Protein AF-A0A7C1GXS1-F1 (afdb_monomer)

Secondary structure (DSSP, 8-state):
------S---PPPP------------------------------------------------PPP-------PPP--HHHHHHHHHHHHHHHHHHHGGGT-S-HHHHHHHHHHHHHHHHHHHHTTTSS---S-HHHHHHHHHHHHHHHHHHHHHHHHHHHHHHSS-SHHHH------S-HHHHHIIIIIIHHHHHIIIIIIIIIHHHTTTS-HHHHHHHHHHHHHHHTSS--HHHHHHHHHHHHHHHHHSSSHHHHHHHHHHHHHHHHHHHHHHHTT-TT-

Structure (mmCIF, N/CA/C/O backbone):
data_AF-A0A7C1GXS1-F1
#
_entry.id   AF-A0A7C1GXS1-F1
#
loop_
_atom_site.group_PDB
_atom_site.id
_atom_site.type_symbol
_atom_site.label_atom_id
_atom_site.label_alt_id
_atom_site.label_comp_id
_atom_site.label_asym_id
_atom_site.label_entity_id
_atom_site.label_seq_id
_atom_site.pdbx_PDB_ins_code
_atom_site.Cartn_x
_atom_site.Cartn_y
_atom_site.Cartn_z
_atom_site.occupancy
_atom_site.B_iso_or_equiv
_atom_site.auth_seq_id
_atom_site.auth_comp_id
_atom_site.auth_asym_id
_atom_site.auth_atom_id
_atom_site.pdbx_PDB_model_num
ATOM 1 N N . MET A 1 1 ? -2.633 -12.343 -42.637 1.00 33.16 1 MET A N 1
ATOM 2 C CA . MET A 1 1 ? -2.096 -13.718 -42.548 1.00 33.16 1 MET A CA 1
ATOM 3 C C . MET A 1 1 ? -0.610 -13.571 -42.252 1.00 33.16 1 MET A C 1
ATOM 5 O O . MET A 1 1 ? 0.010 -12.796 -42.962 1.00 33.16 1 MET A O 1
ATOM 9 N N . SER A 1 2 ? 0.013 -14.173 -41.242 1.00 28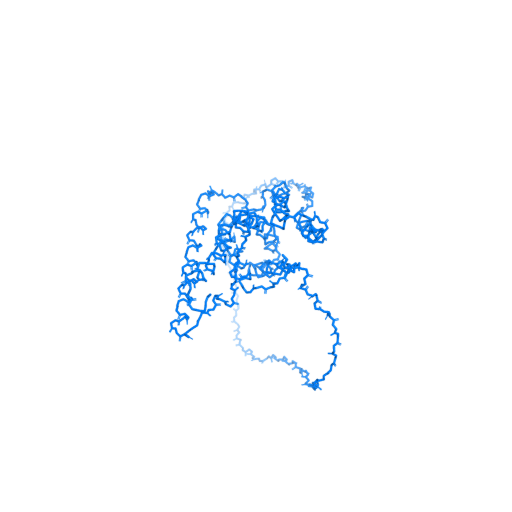.39 2 SER A N 1
ATOM 10 C CA . SER A 1 2 ? -0.450 -15.025 -40.124 1.00 28.39 2 SER A CA 1
ATOM 11 C C . SER A 1 2 ? 0.782 -15.257 -39.217 1.00 28.39 2 SER A C 1
ATOM 13 O O . SER A 1 2 ? 1.890 -15.275 -39.740 1.00 28.39 2 SER A O 1
ATOM 15 N N . GLU A 1 3 ? 0.711 -15.400 -37.892 1.00 27.36 3 GLU A N 1
ATOM 16 C CA . GLU A 1 3 ? -0.424 -15.536 -36.957 1.00 27.36 3 GLU A CA 1
ATOM 17 C C . GLU A 1 3 ? -0.330 -14.512 -35.793 1.00 27.36 3 GLU A C 1
ATOM 19 O O . GLU A 1 3 ? 0.475 -13.584 -35.838 1.00 27.36 3 GLU A O 1
ATOM 24 N N . VAL A 1 4 ? -1.137 -14.685 -34.737 1.00 31.53 4 VAL A N 1
ATOM 25 C CA . VAL A 1 4 ? -0.937 -14.089 -33.402 1.00 31.53 4 VAL A CA 1
ATOM 26 C C . VAL A 1 4 ? -0.991 -15.231 -32.388 1.00 31.53 4 VAL A C 1
ATOM 28 O O . VAL A 1 4 ? -2.012 -15.908 -32.289 1.00 31.53 4 VAL A O 1
ATOM 31 N N . LEU A 1 5 ? 0.097 -15.462 -31.647 1.00 27.53 5 LEU A N 1
ATOM 32 C CA . LEU A 1 5 ? 0.140 -16.509 -30.622 1.00 27.53 5 LEU A CA 1
ATOM 33 C C . LEU A 1 5 ? -0.722 -16.108 -29.406 1.00 27.53 5 LEU A C 1
ATOM 35 O O . LEU A 1 5 ? -0.557 -14.995 -28.898 1.00 27.53 5 LEU A O 1
ATOM 39 N N . PRO A 1 6 ? -1.620 -16.984 -28.913 1.00 27.95 6 PRO A N 1
ATOM 40 C CA . PRO A 1 6 ? -2.440 -16.701 -27.740 1.00 27.95 6 PRO A CA 1
ATOM 41 C C . PRO A 1 6 ? -1.603 -16.709 -26.454 1.00 27.95 6 PRO A C 1
ATOM 43 O O . PRO A 1 6 ? -0.668 -17.492 -26.293 1.00 27.95 6 PRO A O 1
ATOM 46 N N . TRP A 1 7 ? -1.972 -15.851 -25.503 1.00 27.19 7 TRP A N 1
ATOM 47 C CA . TRP A 1 7 ? -1.195 -15.506 -24.298 1.00 27.19 7 TRP A CA 1
ATOM 48 C C . TRP A 1 7 ? -1.236 -16.577 -23.187 1.00 27.19 7 TRP A C 1
ATOM 50 O O . TRP A 1 7 ? -1.183 -16.264 -21.999 1.00 27.19 7 TRP A O 1
ATOM 60 N N . SER A 1 8 ? -1.370 -17.851 -23.558 1.00 32.72 8 SER A N 1
ATOM 61 C CA . SER A 1 8 ? -1.711 -18.968 -22.672 1.00 32.72 8 SER A CA 1
ATOM 62 C C . SER A 1 8 ? -0.576 -19.986 -22.498 1.00 32.72 8 SER A C 1
ATOM 64 O O . SER A 1 8 ? -0.819 -21.190 -22.539 1.00 32.72 8 SER A O 1
ATOM 66 N N . THR A 1 9 ? 0.664 -19.528 -22.279 1.00 27.73 9 THR A N 1
ATOM 67 C CA . THR A 1 9 ? 1.794 -20.396 -21.883 1.00 27.73 9 THR A CA 1
ATOM 68 C C . THR A 1 9 ? 2.761 -19.715 -20.904 1.00 27.73 9 THR A C 1
ATOM 70 O O . THR A 1 9 ? 3.861 -19.312 -21.274 1.00 27.73 9 THR A O 1
ATOM 73 N N . CYS A 1 10 ? 2.392 -19.671 -19.623 1.00 25.17 10 CYS A N 1
ATOM 74 C CA . CYS A 1 10 ? 3.370 -19.724 -18.532 1.00 25.17 10 CYS A CA 1
ATOM 75 C C . CYS A 1 10 ? 3.188 -21.083 -17.839 1.00 25.17 10 CYS A C 1
ATOM 77 O O . CYS A 1 10 ? 2.196 -21.256 -17.126 1.00 25.17 10 CYS A O 1
ATOM 79 N N . PRO A 1 11 ? 4.055 -22.082 -18.087 1.00 28.53 11 PRO A N 1
ATOM 80 C CA . PRO A 1 11 ? 3.869 -23.413 -17.526 1.00 28.53 11 PRO A CA 1
ATOM 81 C C . PRO A 1 11 ? 4.094 -23.396 -16.012 1.00 28.53 11 PRO A C 1
ATOM 83 O O . PRO A 1 11 ? 5.104 -22.889 -15.521 1.00 28.53 11 PRO A O 1
ATOM 86 N N . ALA A 1 12 ? 3.166 -24.000 -15.270 1.00 27.36 12 ALA A N 1
ATOM 87 C CA . ALA A 1 12 ? 3.369 -24.297 -13.860 1.00 27.36 12 ALA A CA 1
ATOM 88 C C . ALA A 1 12 ? 4.584 -25.228 -13.709 1.00 27.36 12 ALA A C 1
ATOM 90 O O . ALA A 1 12 ? 4.609 -26.312 -14.292 1.00 27.36 12 ALA A O 1
ATOM 91 N N . VAL A 1 13 ? 5.587 -24.814 -12.931 1.00 28.33 13 VAL A N 1
ATOM 92 C CA . VAL A 1 13 ? 6.761 -25.651 -12.645 1.00 28.33 13 VAL A CA 1
ATOM 93 C C . VAL A 1 13 ? 6.330 -26.806 -11.730 1.00 28.33 13 VAL A C 1
ATOM 95 O O . VAL A 1 13 ? 5.851 -26.540 -10.624 1.00 28.33 13 VAL A O 1
ATOM 98 N N . PRO A 1 14 ? 6.482 -28.080 -12.140 1.00 28.02 14 PRO A N 1
ATOM 99 C CA . PRO A 1 14 ? 6.085 -29.207 -11.307 1.00 28.02 14 PRO A CA 1
ATOM 100 C C . PRO A 1 14 ? 6.988 -29.346 -10.079 1.00 28.02 14 PRO A C 1
ATOM 102 O O . PRO A 1 14 ? 8.215 -29.294 -10.178 1.00 28.02 14 PRO A O 1
ATOM 105 N N . ILE A 1 15 ? 6.385 -29.616 -8.921 1.00 31.59 15 ILE A N 1
ATOM 106 C CA . ILE A 1 15 ? 7.120 -30.057 -7.732 1.00 31.59 15 ILE A CA 1
ATOM 107 C C . ILE A 1 15 ? 7.542 -31.513 -7.961 1.00 31.59 15 ILE A C 1
ATOM 109 O O . ILE A 1 15 ? 6.788 -32.438 -7.668 1.00 31.59 15 ILE A O 1
ATOM 113 N N . THR A 1 16 ? 8.750 -31.727 -8.484 1.00 30.94 16 THR A N 1
ATOM 114 C CA . THR A 1 16 ? 9.367 -33.061 -8.552 1.00 30.94 16 THR A CA 1
ATOM 115 C C . THR A 1 16 ? 10.542 -33.172 -7.596 1.00 30.94 16 THR A C 1
ATOM 117 O O . THR A 1 16 ? 11.556 -32.486 -7.721 1.00 30.94 16 THR A O 1
ATOM 120 N N . THR A 1 17 ? 10.399 -34.095 -6.655 1.00 29.33 17 THR A N 1
ATOM 121 C CA . THR A 1 17 ? 11.422 -34.566 -5.728 1.00 29.33 17 THR A CA 1
ATOM 122 C C . THR A 1 17 ? 12.688 -35.046 -6.444 1.00 29.33 17 THR A C 1
ATOM 124 O O . THR A 1 17 ? 12.649 -35.978 -7.245 1.00 29.33 17 THR A O 1
ATOM 127 N N . ARG A 1 18 ? 13.856 -34.515 -6.055 1.00 25.77 18 ARG A N 1
ATOM 128 C CA . ARG A 1 18 ? 15.126 -35.241 -6.203 1.00 25.77 18 ARG A CA 1
ATOM 129 C C . ARG A 1 18 ? 15.953 -35.137 -4.924 1.00 25.77 18 ARG A C 1
ATOM 131 O O . ARG A 1 18 ? 16.442 -34.077 -4.557 1.00 25.77 18 ARG A O 1
ATOM 138 N N . PHE A 1 19 ? 16.033 -36.263 -4.224 1.00 28.33 19 PHE A N 1
ATOM 139 C CA . PHE A 1 19 ? 16.716 -36.434 -2.943 1.00 28.33 19 PHE A CA 1
ATOM 140 C C . PHE A 1 19 ? 18.220 -36.704 -3.128 1.00 28.33 19 PHE A C 1
ATOM 142 O O . PHE A 1 19 ? 18.602 -37.333 -4.111 1.00 28.33 19 PHE A O 1
ATOM 149 N N . MET A 1 20 ? 19.008 -36.366 -2.094 1.00 28.12 20 MET A N 1
ATOM 150 C CA . MET A 1 20 ? 20.400 -36.793 -1.827 1.00 28.12 20 MET A CA 1
ATOM 151 C C . MET A 1 20 ? 21.483 -36.322 -2.827 1.00 28.12 20 MET A C 1
ATOM 153 O O . MET A 1 20 ? 21.410 -36.590 -4.017 1.00 28.12 20 MET A O 1
ATOM 157 N N . LYS A 1 21 ? 22.595 -35.709 -2.396 1.00 27.59 21 LYS A N 1
ATOM 158 C CA . LYS A 1 21 ? 23.523 -36.207 -1.360 1.00 27.59 21 LYS A CA 1
ATOM 159 C C . LYS A 1 21 ? 24.492 -35.085 -0.937 1.00 27.59 21 LYS A C 1
ATOM 161 O O . LYS A 1 21 ? 25.281 -34.658 -1.767 1.00 27.59 21 LYS A O 1
ATOM 166 N N . GLU A 1 22 ? 24.531 -34.713 0.342 1.00 30.56 22 GLU A N 1
ATOM 167 C CA . GLU A 1 22 ? 25.799 -34.364 1.005 1.00 30.56 22 GLU A CA 1
ATOM 168 C C . GLU A 1 22 ? 25.708 -34.573 2.525 1.00 30.56 22 GLU A C 1
ATOM 170 O O . GLU A 1 22 ? 24.622 -34.807 3.059 1.00 30.56 22 GLU A O 1
ATOM 175 N N . LYS A 1 23 ? 26.864 -34.713 3.184 1.00 29.97 23 LYS A N 1
ATOM 176 C CA . LYS A 1 23 ? 27.005 -35.586 4.363 1.00 29.97 23 LYS A CA 1
ATOM 177 C C . LYS A 1 23 ? 26.689 -34.914 5.702 1.00 29.97 23 LYS A C 1
ATOM 179 O O . LYS A 1 23 ? 26.984 -33.750 5.934 1.00 29.97 23 LYS A O 1
ATOM 184 N N . TYR A 1 24 ? 26.168 -35.737 6.609 1.00 25.53 24 TYR A N 1
ATOM 185 C CA . TYR A 1 24 ? 25.849 -35.421 7.997 1.00 25.53 24 TYR A CA 1
ATOM 186 C C . TYR A 1 24 ? 26.912 -36.017 8.935 1.00 25.53 24 TYR A C 1
ATOM 188 O O . TYR A 1 24 ? 27.198 -37.210 8.835 1.00 25.53 24 TYR A O 1
ATOM 196 N N . THR A 1 25 ? 27.436 -35.229 9.877 1.00 30.02 25 THR A N 1
ATOM 197 C CA . THR A 1 25 ? 28.151 -35.712 11.077 1.00 30.02 25 THR A CA 1
ATOM 198 C C . THR A 1 25 ? 27.863 -34.776 12.261 1.00 30.02 25 THR A C 1
ATOM 200 O O . THR A 1 25 ? 28.221 -33.601 12.175 1.00 30.02 25 THR A O 1
ATOM 203 N N . PRO A 1 26 ? 27.226 -35.250 13.350 1.00 36.53 26 PRO A N 1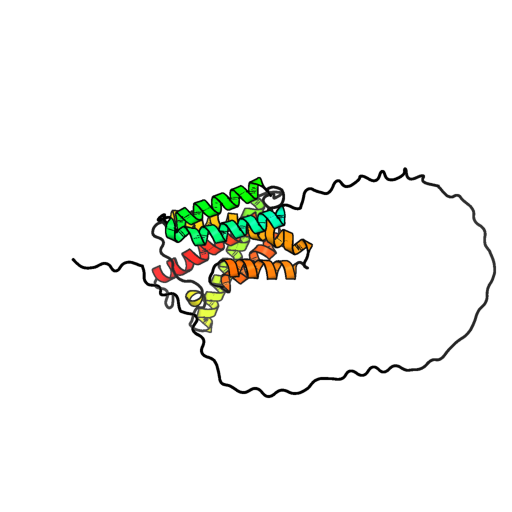
ATOM 204 C CA . PRO A 1 26 ? 26.924 -34.458 14.547 1.00 36.53 26 PRO A CA 1
ATOM 205 C C . PRO A 1 26 ? 27.841 -34.810 15.736 1.00 36.53 26 PRO A C 1
ATOM 207 O O . PRO A 1 26 ? 28.398 -35.904 15.753 1.00 36.53 26 PRO A O 1
ATOM 210 N N . ALA A 1 27 ? 27.910 -33.933 16.753 1.00 30.34 27 ALA A N 1
ATOM 211 C CA . ALA A 1 27 ? 28.090 -34.219 18.200 1.00 30.34 27 ALA A CA 1
ATOM 212 C C . ALA A 1 27 ? 28.585 -32.962 18.962 1.00 30.34 27 ALA A C 1
ATOM 214 O O . ALA A 1 27 ? 29.182 -32.086 18.338 1.00 30.34 27 ALA A O 1
ATOM 215 N N . PRO A 1 28 ? 28.492 -32.905 20.307 1.00 38.41 28 PRO A N 1
ATOM 216 C CA . PRO A 1 28 ? 27.391 -33.336 21.177 1.00 38.41 28 PRO A CA 1
ATOM 217 C C . PRO A 1 28 ? 26.952 -32.192 22.132 1.00 38.41 28 PRO A C 1
ATOM 219 O O . PRO A 1 28 ? 27.370 -31.046 21.989 1.00 38.41 28 PRO A O 1
ATOM 222 N N . ALA A 1 29 ? 26.088 -32.480 23.113 1.00 31.34 29 ALA A N 1
ATOM 223 C CA . ALA A 1 29 ? 25.485 -31.475 23.995 1.00 31.34 29 ALA A CA 1
ATOM 224 C C . ALA A 1 29 ? 25.898 -31.593 25.478 1.00 31.34 29 ALA A C 1
ATOM 226 O O . ALA A 1 29 ? 25.929 -32.701 26.006 1.00 31.34 29 ALA A O 1
ATOM 227 N N . ARG A 1 30 ? 25.971 -30.427 26.160 1.00 32.22 30 ARG A N 1
ATOM 228 C CA . ARG A 1 30 ? 25.813 -30.221 27.630 1.00 32.22 30 ARG A CA 1
ATOM 229 C C . ARG A 1 30 ? 26.966 -30.766 28.523 1.00 32.22 30 ARG A C 1
ATOM 231 O O . ARG A 1 30 ? 27.757 -31.556 28.023 1.00 32.22 30 ARG A O 1
ATOM 238 N N . PRO A 1 31 ? 27.128 -30.322 29.802 1.00 35.91 31 PRO A N 1
ATOM 239 C CA . PRO A 1 31 ? 26.099 -29.807 30.720 1.00 35.91 31 PRO A CA 1
ATOM 240 C C . PRO A 1 31 ? 26.384 -28.492 31.476 1.00 35.91 31 PRO A C 1
ATOM 242 O O . PRO A 1 31 ? 27.435 -27.871 31.381 1.00 35.91 31 PRO A O 1
ATOM 245 N N . SER A 1 32 ? 25.368 -28.080 32.236 1.00 33.41 32 SER A N 1
ATOM 246 C CA . SER A 1 32 ? 25.331 -26.954 33.173 1.00 33.41 32 SER A CA 1
ATOM 247 C C . SER A 1 32 ? 25.863 -27.328 34.561 1.00 33.41 32 SER A C 1
ATOM 249 O O . SER A 1 32 ? 25.467 -28.368 35.088 1.00 33.41 32 SER A O 1
ATOM 251 N N . ILE A 1 33 ? 26.636 -26.441 35.199 1.00 28.98 33 ILE A N 1
ATOM 252 C CA . ILE A 1 33 ? 26.951 -26.496 36.638 1.00 28.98 33 ILE A CA 1
ATOM 253 C C . ILE A 1 33 ? 26.636 -25.149 37.298 1.00 28.98 33 ILE A C 1
ATOM 255 O O . ILE A 1 33 ? 26.908 -24.080 36.759 1.00 28.98 33 ILE A O 1
ATOM 259 N N . PHE A 1 34 ? 26.039 -25.252 38.481 1.00 26.95 34 PHE A N 1
ATOM 260 C CA . PHE A 1 34 ? 25.671 -24.190 39.411 1.00 26.95 34 PHE A CA 1
ATOM 261 C C . PHE A 1 34 ? 26.656 -24.281 40.584 1.00 26.95 34 PHE A C 1
ATOM 263 O O . PHE A 1 34 ? 26.864 -25.392 41.067 1.00 26.95 34 PHE A O 1
ATOM 270 N N . PHE A 1 35 ? 27.227 -23.181 41.084 1.00 26.88 35 PHE A N 1
ATOM 271 C CA . PHE A 1 35 ? 27.838 -23.197 42.421 1.00 26.88 35 PHE A CA 1
ATOM 272 C C . PHE A 1 35 ? 27.674 -21.868 43.164 1.00 26.88 35 PHE A C 1
ATOM 274 O O . PHE A 1 35 ? 27.766 -20.785 42.592 1.00 26.88 35 PHE A O 1
ATOM 281 N N . LEU A 1 36 ? 27.372 -22.010 44.453 1.00 28.44 36 LEU A N 1
ATOM 282 C CA . LEU A 1 36 ? 27.134 -20.974 45.460 1.00 28.44 36 LEU A CA 1
ATOM 283 C C . LEU A 1 36 ? 28.354 -20.848 46.396 1.00 28.44 36 LEU A C 1
ATOM 285 O O . LEU A 1 36 ? 29.302 -21.620 46.278 1.00 28.44 36 LEU A O 1
ATOM 289 N N . THR A 1 37 ? 28.227 -19.980 47.412 1.00 29.45 37 THR A N 1
ATOM 290 C CA . THR A 1 37 ? 29.133 -19.775 48.574 1.00 29.45 37 THR A CA 1
ATOM 291 C C . THR A 1 37 ? 30.397 -18.954 48.275 1.00 29.45 37 THR A C 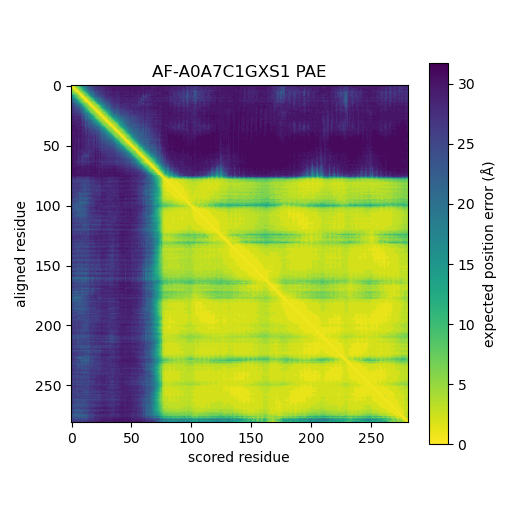1
ATOM 293 O O . THR A 1 37 ? 30.964 -19.074 47.198 1.00 29.45 37 THR A O 1
ATOM 296 N N . GLY A 1 38 ? 30.886 -18.067 49.153 1.00 27.23 38 GLY A N 1
ATOM 297 C CA . GLY A 1 38 ? 30.417 -17.535 50.455 1.00 27.23 38 GLY A CA 1
ATOM 298 C C . GLY A 1 38 ? 31.259 -16.275 50.800 1.00 27.23 38 GLY A C 1
ATOM 299 O O . GLY A 1 38 ? 31.949 -15.788 49.913 1.00 27.23 38 GLY A O 1
ATOM 300 N N . VAL A 1 39 ? 31.302 -15.656 51.991 1.00 30.72 39 VAL A N 1
ATOM 301 C CA . VAL A 1 39 ? 30.810 -15.941 53.360 1.00 30.72 39 VAL A CA 1
ATOM 302 C C . VAL A 1 39 ? 30.578 -14.592 54.105 1.00 30.72 39 VAL A C 1
ATOM 304 O O . VAL A 1 39 ? 31.023 -13.545 53.644 1.00 30.72 39 VAL A O 1
ATOM 307 N N . ALA A 1 40 ? 29.860 -14.629 55.240 1.00 30.17 40 ALA A N 1
ATOM 308 C CA . ALA A 1 40 ? 29.620 -13.552 56.226 1.00 30.17 40 ALA A CA 1
ATOM 309 C C . ALA A 1 40 ? 30.909 -12.874 56.785 1.00 30.17 40 ALA A C 1
ATOM 311 O O . ALA A 1 40 ? 32.006 -13.350 56.521 1.00 30.17 40 ALA A O 1
ATOM 312 N N . THR A 1 41 ? 30.876 -11.752 57.525 1.00 30.83 41 THR A N 1
ATOM 313 C CA . THR A 1 41 ? 30.328 -11.520 58.899 1.00 30.83 41 THR A CA 1
ATOM 314 C C . THR A 1 41 ? 29.864 -10.055 59.081 1.00 30.83 41 THR A C 1
ATOM 316 O O . THR A 1 41 ? 30.505 -9.176 58.522 1.00 30.83 41 THR A O 1
ATOM 319 N N . GLY A 1 42 ? 28.760 -9.682 59.756 1.00 27.58 42 GLY A N 1
ATOM 320 C CA . GLY A 1 42 ? 28.465 -9.760 61.212 1.00 27.58 42 GLY A CA 1
ATOM 321 C C . GLY A 1 42 ? 28.687 -8.370 61.877 1.00 27.58 42 GLY A C 1
ATOM 322 O O . GLY A 1 42 ? 29.607 -7.683 61.461 1.00 27.58 42 GLY A O 1
ATOM 323 N N . GLY A 1 43 ? 27.940 -7.838 62.861 1.00 28.11 43 GLY A N 1
ATOM 324 C CA . GLY A 1 43 ? 26.708 -8.226 63.578 1.00 28.11 43 GLY A CA 1
ATOM 325 C C . GLY A 1 43 ? 26.415 -7.251 64.761 1.00 28.11 43 GLY A C 1
ATOM 326 O O . GLY A 1 43 ? 27.272 -6.436 65.086 1.00 28.11 43 GLY A O 1
ATOM 327 N N . SER A 1 44 ? 25.263 -7.389 65.458 1.00 28.80 44 SER A N 1
ATOM 328 C CA . SER A 1 44 ? 24.863 -6.649 66.703 1.00 28.80 44 SER A CA 1
ATOM 329 C C . SER A 1 44 ? 24.450 -5.152 66.525 1.00 28.80 44 SER A C 1
ATOM 331 O O . SER A 1 44 ? 25.004 -4.491 65.659 1.00 28.80 44 SER A O 1
ATOM 333 N N . THR A 1 45 ? 23.493 -4.521 67.245 1.00 31.27 45 THR A N 1
ATOM 334 C CA . THR A 1 45 ? 22.652 -4.855 68.437 1.00 31.27 45 THR A CA 1
ATOM 335 C C . THR A 1 45 ? 21.273 -4.120 68.432 1.00 31.27 45 THR A C 1
ATOM 337 O O . THR A 1 45 ? 21.052 -3.182 67.673 1.00 31.27 45 THR A O 1
ATOM 340 N N . LYS A 1 46 ? 20.340 -4.541 69.312 1.00 34.50 46 LYS A N 1
ATOM 341 C CA . LYS A 1 46 ? 19.074 -3.874 69.766 1.00 34.50 46 LYS A CA 1
ATOM 342 C C . LYS A 1 46 ? 19.240 -3.458 71.265 1.00 34.50 46 LYS A C 1
ATOM 344 O O . LYS A 1 46 ? 20.219 -3.960 71.820 1.00 34.50 46 LYS A O 1
ATOM 349 N N . PRO A 1 47 ? 18.366 -2.668 71.971 1.00 40.81 47 PRO A N 1
ATOM 350 C CA . PRO A 1 47 ? 16.888 -2.566 71.854 1.00 40.81 47 PRO A CA 1
ATOM 351 C C . PRO A 1 47 ? 16.211 -1.170 72.128 1.00 40.81 47 PRO A C 1
ATOM 353 O O . PRO A 1 47 ? 16.863 -0.137 72.199 1.00 40.81 47 PRO A O 1
ATOM 356 N N . SER A 1 48 ? 14.868 -1.181 72.239 1.00 32.94 48 SER A N 1
ATOM 357 C CA . SER A 1 48 ? 13.847 -0.127 72.542 1.00 32.94 48 SER A CA 1
ATOM 358 C C . SER A 1 48 ? 13.692 0.205 74.065 1.00 32.94 48 SER A C 1
ATOM 360 O O . SER A 1 48 ? 14.445 -0.429 74.805 1.00 32.94 48 SER A O 1
ATOM 362 N N . PRO A 1 49 ? 12.743 1.046 74.611 1.00 48.88 49 PRO A N 1
ATOM 363 C CA . PRO A 1 49 ? 11.499 1.667 74.056 1.00 48.88 49 PRO A CA 1
ATOM 364 C C . PRO A 1 49 ? 11.125 3.126 74.516 1.00 48.88 49 PRO A C 1
ATOM 366 O O . PRO A 1 49 ? 11.829 3.734 75.312 1.00 48.88 49 PRO A O 1
ATOM 369 N N . GLY A 1 50 ? 9.962 3.671 74.091 1.00 29.67 50 GLY A N 1
ATOM 370 C CA . GLY A 1 50 ? 9.322 4.875 74.695 1.00 29.67 50 GLY A CA 1
ATOM 371 C C . GLY A 1 50 ? 8.239 5.568 73.818 1.00 29.67 50 GLY A C 1
ATOM 372 O O . GLY A 1 50 ? 8.431 5.598 72.604 1.00 29.67 50 GLY A O 1
ATOM 373 N N . PRO A 1 51 ? 7.105 6.096 74.352 1.00 43.84 51 PRO A N 1
ATOM 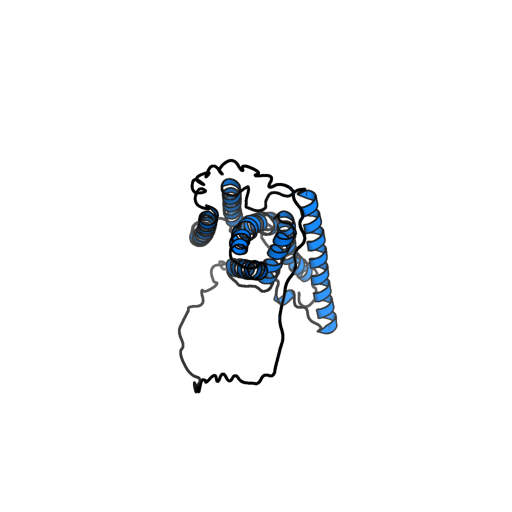374 C CA . PRO A 1 51 ? 5.931 6.479 73.540 1.00 43.84 51 PRO A CA 1
ATOM 375 C C . PRO A 1 51 ? 5.657 7.995 73.405 1.00 43.84 51 PRO A C 1
ATOM 377 O O . PRO A 1 51 ? 5.961 8.770 74.308 1.00 43.84 51 PRO A O 1
ATOM 380 N N . VAL A 1 52 ? 4.939 8.402 72.344 1.00 37.56 52 VAL A N 1
ATOM 381 C CA . VAL A 1 52 ? 4.267 9.720 72.248 1.00 37.56 52 VAL A CA 1
ATOM 382 C C . VAL A 1 52 ? 2.846 9.568 71.686 1.00 37.56 52 VAL A C 1
ATOM 384 O O . VAL A 1 52 ? 2.620 8.891 70.687 1.00 37.56 52 VAL A O 1
ATOM 387 N N . HIS A 1 53 ? 1.882 10.202 72.356 1.00 36.84 53 HIS A N 1
ATOM 388 C CA . HIS A 1 53 ? 0.474 10.320 71.960 1.00 36.84 53 HIS A CA 1
ATOM 389 C C . HIS A 1 53 ? 0.265 11.331 70.818 1.00 36.84 53 HIS A C 1
ATOM 391 O O . HIS A 1 53 ? 0.766 12.449 70.903 1.00 36.84 53 HIS A O 1
ATOM 397 N N . SER A 1 54 ? -0.652 11.041 69.892 1.00 35.06 54 SER A N 1
ATOM 398 C CA . SER A 1 54 ? -1.593 12.049 69.370 1.00 35.06 54 SER A CA 1
ATOM 399 C C . SER A 1 54 ? -2.862 11.383 68.813 1.00 35.06 54 SER A C 1
ATOM 401 O O . SER A 1 54 ? -2.861 10.212 68.437 1.00 35.06 54 SER A O 1
ATOM 403 N N . ARG A 1 55 ? -3.986 12.105 68.876 1.00 36.00 55 ARG A N 1
ATOM 404 C CA . ARG A 1 55 ? -5.346 11.627 68.556 1.00 36.00 55 ARG A CA 1
ATOM 405 C C . ARG A 1 55 ? -5.807 12.164 67.194 1.00 36.00 55 ARG A C 1
ATOM 407 O O . ARG A 1 55 ? -5.248 13.156 66.741 1.00 36.00 55 ARG A O 1
ATOM 414 N N . HIS A 1 56 ? -6.900 11.585 66.676 1.00 37.59 56 HIS A N 1
ATOM 415 C CA . HIS A 1 56 ? -7.962 12.146 65.798 1.00 37.59 56 HIS A CA 1
ATOM 416 C C . HIS A 1 56 ? -8.343 11.257 64.584 1.00 37.59 56 HIS A C 1
ATOM 418 O O . HIS A 1 56 ? -7.599 10.336 64.252 1.00 37.59 56 HIS A O 1
ATOM 424 N N . PRO A 1 57 ? -9.600 11.349 64.087 1.00 41.22 57 PRO A N 1
ATOM 425 C CA . PRO A 1 57 ? -10.432 10.150 63.924 1.00 41.22 57 PRO A CA 1
ATOM 426 C C . PRO A 1 57 ? -10.453 9.527 62.521 1.00 41.22 57 PRO A C 1
ATOM 428 O O . PRO A 1 57 ? -10.244 10.191 61.508 1.00 41.22 57 PRO A O 1
ATOM 431 N N . MET A 1 58 ? -10.836 8.246 62.475 1.00 33.47 58 MET A N 1
ATOM 432 C CA . MET A 1 58 ? -11.183 7.545 61.238 1.00 33.47 58 MET A CA 1
ATOM 433 C C . MET A 1 58 ? -12.448 8.135 60.600 1.00 33.47 58 MET A C 1
ATOM 435 O O . MET A 1 58 ? -13.554 7.948 61.109 1.00 33.47 58 MET A O 1
ATOM 439 N N . PHE A 1 59 ? -12.299 8.764 59.435 1.00 36.09 59 PHE A N 1
ATOM 440 C CA . PHE A 1 59 ? -13.408 8.943 58.501 1.00 36.09 59 PHE A CA 1
ATOM 441 C C . PHE A 1 59 ? -13.695 7.609 57.800 1.00 36.09 59 PHE A C 1
ATOM 443 O O . PHE A 1 59 ? -13.049 7.259 56.812 1.00 36.09 59 PHE A O 1
ATOM 450 N N . SER A 1 60 ? -14.688 6.866 58.295 1.00 35.47 60 SER A N 1
ATOM 451 C CA . SER A 1 60 ? -15.266 5.739 57.555 1.00 35.47 60 SER A CA 1
ATOM 452 C C . SER A 1 60 ? -16.083 6.256 56.372 1.00 35.47 60 SER A C 1
ATOM 454 O O . SER A 1 60 ? -17.295 6.453 56.472 1.00 35.47 60 SER A O 1
ATOM 456 N N . CYS A 1 61 ? -15.425 6.449 55.230 1.00 35.97 61 CYS A N 1
ATOM 457 C CA . CYS A 1 61 ? -16.106 6.592 53.949 1.00 35.97 61 CYS A CA 1
ATOM 458 C C . CYS A 1 61 ? -16.801 5.268 53.599 1.00 35.97 61 CYS A C 1
ATOM 460 O O . CYS A 1 61 ? -16.185 4.346 53.065 1.00 35.97 61 CYS A O 1
ATOM 462 N N . LEU A 1 62 ? -18.096 5.181 53.907 1.00 40.56 62 LEU A N 1
ATOM 463 C CA . LEU A 1 62 ? -18.982 4.114 53.449 1.00 40.56 62 LEU A CA 1
ATOM 464 C C . LEU A 1 62 ? -19.097 4.165 51.918 1.00 40.56 62 LEU A C 1
ATOM 466 O O . LEU A 1 62 ? -19.947 4.862 51.367 1.00 40.56 62 LEU A O 1
ATOM 470 N N . CYS A 1 63 ? -18.244 3.411 51.224 1.00 38.12 63 CYS A N 1
ATOM 471 C CA . CYS A 1 63 ? -18.475 3.089 49.821 1.00 38.12 63 CYS A CA 1
ATOM 472 C C . CYS A 1 63 ? -19.812 2.338 49.699 1.00 38.12 63 CYS A C 1
ATOM 474 O O . CYS A 1 63 ? -19.976 1.309 50.362 1.00 38.12 63 CYS A O 1
ATOM 476 N N . PRO A 1 64 ? -20.755 2.779 48.844 1.00 41.75 64 PRO A N 1
ATOM 477 C CA . PRO A 1 64 ? -21.891 1.939 48.498 1.00 41.75 64 PRO A CA 1
ATOM 478 C C . PRO A 1 64 ? -21.370 0.661 47.818 1.00 41.75 64 PRO A C 1
ATOM 480 O O . PRO A 1 64 ? -20.389 0.730 47.066 1.00 41.75 64 PRO A O 1
ATOM 483 N N . PRO A 1 65 ? -21.986 -0.510 48.061 1.00 40.53 65 PRO A N 1
ATOM 484 C CA . PRO A 1 65 ? -21.526 -1.753 47.464 1.00 40.53 65 PRO A CA 1
ATOM 485 C C . PRO A 1 65 ? -21.580 -1.635 45.943 1.00 40.53 65 PRO A C 1
ATOM 487 O O . PRO A 1 65 ? -22.613 -1.278 45.370 1.00 40.53 65 PRO A O 1
ATOM 490 N N . ALA A 1 66 ? -20.457 -1.935 45.289 1.00 45.16 66 ALA A N 1
ATOM 491 C CA . ALA A 1 66 ? -20.382 -1.950 43.840 1.00 45.16 66 ALA A CA 1
ATOM 492 C C . ALA A 1 66 ? -21.421 -2.943 43.310 1.00 45.16 66 ALA A C 1
ATOM 494 O O . ALA A 1 66 ? -21.275 -4.157 43.474 1.00 45.16 66 ALA A O 1
ATOM 495 N N . THR A 1 67 ? -22.473 -2.430 42.670 1.00 40.56 67 THR A N 1
ATOM 496 C CA . THR A 1 67 ? -23.397 -3.281 41.932 1.00 40.56 67 THR A CA 1
ATOM 497 C C . THR A 1 67 ? -22.587 -3.976 40.855 1.00 40.56 67 THR A C 1
ATOM 499 O O . THR A 1 67 ? -22.082 -3.347 39.921 1.00 40.56 67 THR A O 1
ATOM 502 N N . SER A 1 68 ? -22.429 -5.290 41.016 1.00 39.81 68 SER A N 1
ATOM 503 C CA . SER A 1 68 ? -21.859 -6.146 39.991 1.00 39.81 68 SER A CA 1
ATOM 504 C C . SER A 1 68 ? -22.744 -6.016 38.760 1.00 39.81 68 SER A C 1
ATOM 506 O O . SER A 1 68 ? -23.766 -6.693 38.624 1.00 39.81 68 SER A O 1
ATOM 508 N N . ARG A 1 69 ? -22.362 -5.114 37.848 1.00 44.03 69 ARG A N 1
ATOM 509 C CA . ARG A 1 69 ? -22.780 -5.224 36.462 1.00 44.03 69 ARG A CA 1
ATOM 510 C C . ARG A 1 69 ? -22.213 -6.550 36.006 1.00 44.03 69 ARG A C 1
ATOM 512 O O . ARG A 1 69 ? -21.043 -6.623 35.633 1.00 44.03 69 ARG A O 1
ATOM 519 N N . TYR A 1 70 ? -23.070 -7.568 36.024 1.00 39.09 70 TYR A N 1
ATOM 520 C CA . TYR A 1 70 ? -22.952 -8.709 35.139 1.00 39.09 70 TYR A CA 1
ATOM 521 C C . TYR A 1 70 ? -22.606 -8.131 33.772 1.00 39.09 70 TYR A C 1
ATOM 523 O O . TYR A 1 70 ? -23.446 -7.519 33.106 1.00 39.09 70 TYR A O 1
ATOM 531 N N . ARG A 1 71 ? -21.328 -8.238 33.395 1.00 41.62 71 ARG A N 1
ATOM 532 C CA . ARG A 1 71 ? -20.876 -7.911 32.053 1.00 41.62 71 ARG A CA 1
ATOM 533 C C . ARG A 1 71 ? -21.433 -9.035 31.201 1.00 41.62 71 ARG A C 1
ATOM 535 O O . ARG A 1 71 ? -20.751 -10.030 30.967 1.00 41.62 71 ARG A O 1
ATOM 542 N N . THR A 1 72 ? -22.698 -8.877 30.810 1.00 39.09 72 THR A N 1
ATOM 543 C CA . THR A 1 72 ? -23.331 -9.651 29.750 1.00 39.09 72 THR A CA 1
ATOM 544 C C . THR A 1 72 ? -22.300 -9.758 28.644 1.00 39.09 72 THR A C 1
ATOM 546 O O . THR A 1 72 ? -21.728 -8.742 28.230 1.00 39.09 72 THR A O 1
ATOM 549 N N . GLY A 1 73 ? -21.942 -11.003 28.312 1.00 36.03 73 GLY A N 1
ATOM 550 C CA . GLY A 1 73 ? -20.759 -11.283 27.510 1.00 36.03 73 GLY A CA 1
ATOM 551 C C . GLY A 1 73 ? -20.780 -10.390 26.284 1.00 36.03 73 GLY A C 1
ATOM 552 O O . GLY A 1 73 ? -21.757 -10.410 25.533 1.00 36.03 73 GLY A O 1
ATOM 553 N N . THR A 1 74 ? -19.747 -9.555 26.121 1.00 45.53 74 THR A N 1
ATOM 554 C CA . THR A 1 74 ? -19.640 -8.701 24.936 1.00 45.53 74 THR A CA 1
ATOM 555 C C . THR A 1 74 ? -19.841 -9.608 23.731 1.00 45.53 74 THR A C 1
ATOM 557 O O . THR A 1 74 ? -19.143 -10.627 23.678 1.00 45.53 74 THR A O 1
ATOM 560 N N . PRO A 1 75 ? -20.783 -9.301 22.816 1.00 46.31 75 PRO A N 1
ATOM 561 C CA . PRO A 1 75 ? -21.104 -10.210 21.724 1.00 46.31 75 PRO A CA 1
ATOM 562 C C . PRO A 1 75 ? -19.798 -10.567 21.028 1.00 46.31 75 PRO A C 1
ATOM 564 O O . PRO A 1 75 ? -19.013 -9.642 20.783 1.00 46.31 75 PRO A O 1
ATOM 567 N N . MET A 1 76 ? -19.580 -11.878 20.811 1.00 49.88 76 MET A N 1
ATOM 568 C CA . MET A 1 76 ? -18.341 -12.486 20.291 1.00 49.88 76 MET A CA 1
ATOM 569 C C . MET A 1 76 ? -17.556 -11.485 19.462 1.00 49.88 76 MET A C 1
ATOM 571 O O . MET A 1 76 ? -18.139 -10.894 18.550 1.00 49.88 76 MET A O 1
ATOM 575 N N . ASP A 1 77 ? -16.269 -11.285 19.746 1.00 67.38 77 ASP A N 1
ATOM 576 C CA . ASP A 1 77 ? -15.465 -10.336 18.995 1.00 67.38 77 ASP A CA 1
ATOM 577 C C . ASP A 1 77 ? -15.459 -10.732 17.514 1.00 67.38 77 ASP A C 1
ATOM 579 O O . ASP A 1 77 ? -14.681 -11.556 17.060 1.00 67.38 77 ASP A O 1
ATOM 583 N N . ARG A 1 78 ? -16.353 -10.118 16.727 1.00 82.31 78 ARG A N 1
ATOM 584 C CA . ARG A 1 78 ? -16.597 -10.488 15.323 1.00 82.31 78 ARG A CA 1
ATOM 585 C C . ARG A 1 78 ? -15.411 -10.157 14.410 1.00 82.31 78 ARG A C 1
ATOM 587 O O . ARG A 1 78 ? -15.480 -10.394 13.216 1.00 82.31 78 ARG A O 1
ATOM 594 N N . VAL A 1 79 ? -14.329 -9.607 14.966 1.00 86.88 79 VAL A N 1
ATOM 595 C CA . VAL A 1 79 ? -13.122 -9.180 14.250 1.00 86.88 79 VAL A CA 1
ATOM 596 C C . VAL A 1 79 ? -12.332 -10.383 13.720 1.00 86.88 79 VAL A C 1
ATOM 598 O O . VAL A 1 79 ? -12.164 -10.429 12.510 1.00 86.88 79 VAL A O 1
ATOM 601 N N . PRO A 1 80 ? -11.900 -11.383 14.521 1.00 91.19 80 PRO A N 1
ATOM 602 C CA . PRO A 1 80 ? -11.336 -12.626 13.985 1.00 91.19 80 PRO A CA 1
ATOM 603 C C . PRO A 1 80 ? -12.248 -13.323 12.963 1.00 91.19 80 PRO A C 1
ATOM 605 O O . PRO A 1 80 ? -11.758 -13.732 11.917 1.00 91.19 80 PRO A O 1
ATOM 608 N N . ALA A 1 81 ? -13.564 -13.388 13.196 1.00 91.62 81 ALA A N 1
ATOM 609 C CA . ALA A 1 81 ? -14.502 -13.965 12.225 1.00 91.62 81 ALA A CA 1
ATOM 610 C C . ALA A 1 81 ? -14.533 -13.184 10.894 1.00 91.62 81 ALA A C 1
ATOM 612 O O . ALA A 1 81 ? -14.496 -13.790 9.828 1.00 91.62 81 ALA A O 1
ATOM 613 N N . LEU A 1 82 ? -14.532 -11.847 10.943 1.00 92.81 82 LEU A N 1
ATOM 614 C CA . LEU A 1 82 ? -14.455 -10.978 9.764 1.00 92.81 82 LEU A CA 1
ATOM 615 C C . LEU A 1 82 ? -13.095 -11.077 9.056 1.00 92.81 82 LEU A C 1
ATOM 617 O O . LEU A 1 82 ? -13.052 -11.077 7.831 1.00 92.81 82 LEU A O 1
ATOM 621 N N . ILE A 1 83 ? -11.994 -11.201 9.806 1.00 94.00 83 ILE A N 1
ATOM 622 C CA . ILE A 1 83 ? -10.651 -11.412 9.246 1.00 94.00 83 ILE A CA 1
ATOM 623 C C . ILE A 1 83 ? -10.618 -12.723 8.451 1.00 94.00 83 ILE A C 1
ATOM 625 O O . ILE A 1 83 ? -10.173 -12.730 7.306 1.00 94.00 83 ILE A O 1
ATOM 629 N N . ILE A 1 84 ? -11.143 -13.809 9.030 1.00 94.31 84 ILE A N 1
ATOM 630 C CA . ILE A 1 84 ? -11.271 -15.107 8.357 1.00 94.31 84 ILE A CA 1
ATOM 631 C C . ILE A 1 84 ? -12.180 -14.984 7.128 1.00 94.31 84 ILE A C 1
ATOM 633 O O . ILE A 1 84 ? -11.803 -15.450 6.060 1.00 94.31 84 ILE A O 1
ATOM 637 N N . ALA A 1 85 ? -13.334 -14.319 7.237 1.00 93.44 85 ALA A N 1
ATOM 638 C CA . ALA A 1 85 ? -14.266 -14.154 6.121 1.00 93.44 85 ALA A CA 1
ATOM 639 C C . ALA A 1 85 ? -13.651 -13.391 4.933 1.00 93.44 85 ALA A C 1
ATOM 641 O O . ALA A 1 85 ? -13.836 -13.802 3.790 1.00 93.44 85 ALA A O 1
ATOM 642 N N . VAL A 1 86 ? -12.883 -12.322 5.181 1.00 93.62 86 VAL A N 1
ATOM 643 C CA . VAL A 1 86 ? -12.186 -11.576 4.117 1.00 93.62 86 VAL A CA 1
ATOM 644 C C . VAL A 1 86 ? -11.051 -12.406 3.503 1.00 93.62 86 VAL A C 1
ATOM 646 O O . VAL A 1 86 ? -10.920 -12.416 2.281 1.00 93.62 86 VAL A O 1
ATOM 649 N N . PHE A 1 87 ? -10.290 -13.169 4.300 1.00 92.19 87 PHE A N 1
ATOM 650 C CA . PHE A 1 87 ? -9.298 -14.118 3.769 1.00 92.19 87 PHE A CA 1
ATOM 651 C C . PHE A 1 87 ? -9.937 -15.219 2.912 1.00 92.19 87 PHE A C 1
ATOM 653 O O . PHE A 1 87 ? -9.432 -15.532 1.839 1.00 92.19 87 PHE A O 1
ATOM 660 N N . VAL A 1 88 ? -11.055 -15.796 3.356 1.00 93.62 88 VAL A N 1
ATOM 661 C CA . VAL A 1 88 ? -11.794 -16.816 2.600 1.00 93.62 88 VAL A CA 1
ATOM 662 C C . VAL A 1 88 ? -12.343 -16.229 1.299 1.00 93.62 88 VAL A C 1
ATOM 664 O O . VAL A 1 88 ? -12.208 -16.860 0.256 1.00 93.62 88 VAL A O 1
ATOM 667 N N . LEU A 1 89 ? -12.879 -15.004 1.324 1.00 93.62 89 LEU A N 1
ATOM 668 C CA . LEU A 1 89 ? -13.318 -14.295 0.119 1.00 93.62 89 LEU A CA 1
ATOM 669 C C . LEU A 1 89 ? -12.162 -14.062 -0.869 1.00 93.62 89 LEU A C 1
ATOM 671 O O . LEU A 1 89 ? -12.360 -14.243 -2.064 1.00 93.62 89 LEU A O 1
ATOM 675 N N . GLU A 1 90 ? -10.968 -13.707 -0.387 1.00 92.88 90 GLU A N 1
ATOM 676 C CA . GLU A 1 90 ? -9.757 -13.543 -1.208 1.00 92.88 90 GLU A CA 1
ATOM 677 C C . GLU A 1 90 ? -9.283 -14.867 -1.838 1.00 92.88 90 GLU A C 1
ATOM 679 O O . GLU A 1 90 ? -8.861 -14.897 -2.991 1.00 92.88 90 GLU A O 1
ATOM 684 N N . VAL A 1 91 ? -9.360 -15.983 -1.105 1.00 92.38 91 VAL A N 1
ATOM 685 C CA . VAL A 1 91 ? -9.007 -17.311 -1.637 1.00 92.38 91 VAL A CA 1
ATOM 686 C C . VAL A 1 91 ? -10.038 -17.777 -2.668 1.00 92.38 91 VAL A C 1
ATOM 688 O O . VAL A 1 91 ? -9.662 -18.246 -3.742 1.00 92.38 91 VAL A O 1
ATOM 691 N N . ILE A 1 92 ? -11.333 -17.608 -2.378 1.00 94.06 92 ILE A N 1
ATOM 692 C CA . ILE A 1 92 ? -12.423 -17.966 -3.295 1.00 94.06 92 ILE A CA 1
ATOM 693 C C . ILE A 1 92 ? -12.375 -17.105 -4.560 1.00 94.06 92 ILE A C 1
ATOM 695 O O . ILE A 1 92 ? -12.525 -17.650 -5.649 1.00 94.06 92 ILE A O 1
ATOM 699 N N . SER A 1 93 ? -12.131 -15.794 -4.459 1.00 92.88 93 SER A N 1
ATOM 700 C CA . SER A 1 93 ? -12.069 -14.924 -5.641 1.00 92.88 93 SER A CA 1
ATOM 701 C C . SER A 1 93 ? -10.904 -15.295 -6.564 1.00 92.88 93 SER A C 1
ATOM 703 O O . SER A 1 93 ? -11.084 -15.386 -7.776 1.00 92.88 93 SER A O 1
ATOM 705 N N . ARG A 1 94 ? -9.730 -15.620 -6.008 1.00 90.69 94 ARG A N 1
ATOM 706 C CA . ARG A 1 94 ? -8.581 -16.119 -6.786 1.00 90.69 94 ARG A CA 1
ATOM 707 C C . ARG A 1 94 ? -8.862 -17.463 -7.459 1.00 90.69 94 ARG A C 1
ATOM 709 O O . ARG A 1 94 ? -8.463 -17.652 -8.603 1.00 90.69 94 ARG A O 1
ATOM 716 N N . ALA A 1 95 ? -9.553 -18.376 -6.775 1.00 92.25 95 ALA A N 1
ATOM 717 C CA . ALA A 1 95 ? -9.930 -19.676 -7.333 1.00 92.25 95 ALA A CA 1
ATOM 718 C C . ALA A 1 95 ? -11.031 -19.572 -8.406 1.00 92.25 95 ALA A C 1
ATOM 720 O O . ALA A 1 95 ? -11.042 -20.356 -9.350 1.00 92.25 95 ALA A O 1
ATOM 721 N N . LEU A 1 96 ? -11.948 -18.610 -8.267 1.00 92.81 96 LEU A N 1
ATOM 722 C CA . LEU A 1 96 ? -13.069 -18.405 -9.182 1.00 92.81 96 LEU A CA 1
ATOM 723 C C . LEU A 1 96 ? -12.673 -17.613 -10.436 1.00 92.81 96 LEU A C 1
ATOM 725 O O . LEU A 1 96 ? -13.204 -17.897 -11.506 1.00 92.81 96 LEU A O 1
ATOM 729 N N . TYR A 1 97 ? -11.752 -16.647 -10.324 1.00 91.81 97 TYR A N 1
ATOM 730 C CA . TYR A 1 97 ? -11.363 -15.739 -11.413 1.00 91.81 97 TYR A CA 1
ATOM 731 C C . TYR A 1 97 ? -11.119 -16.419 -12.783 1.00 91.81 97 TYR A C 1
ATOM 733 O O . TYR A 1 97 ? -11.704 -15.945 -13.762 1.00 91.81 97 TYR A O 1
ATOM 741 N N . PRO A 1 98 ? -10.365 -17.539 -12.895 1.00 92.00 98 PRO A N 1
ATOM 742 C CA . PRO A 1 98 ? -10.129 -18.212 -14.180 1.00 92.00 98 PRO A CA 1
ATOM 743 C C . PRO A 1 98 ? -11.399 -18.667 -14.916 1.00 92.00 98 PRO A C 1
ATOM 745 O O . PRO A 1 98 ? -11.356 -18.882 -16.124 1.00 92.00 98 PRO A O 1
ATOM 748 N N . SER A 1 99 ? -12.524 -18.799 -14.208 1.00 92.31 99 SER A N 1
ATOM 749 C CA . SER A 1 99 ? -13.813 -19.253 -14.742 1.00 92.31 99 SER A CA 1
ATOM 750 C C . SER A 1 99 ? -14.760 -18.112 -15.139 1.00 92.31 99 SER A C 1
ATOM 752 O O . SER A 1 99 ? -15.850 -18.382 -15.636 1.00 92.31 99 SER A O 1
ATOM 754 N N . VAL A 1 100 ? -14.402 -16.848 -14.875 1.00 89.75 100 VAL A N 1
ATOM 755 C CA . VAL A 1 100 ? -15.338 -15.705 -14.956 1.00 89.75 100 VAL A CA 1
ATOM 756 C C . VAL A 1 100 ? -15.262 -14.953 -16.291 1.00 89.75 100 VAL A C 1
ATOM 758 O O . VAL A 1 100 ? -16.243 -14.331 -16.687 1.00 89.75 100 VAL A O 1
ATOM 761 N N . GLY A 1 101 ? -14.131 -15.006 -17.003 1.00 91.19 101 GLY A N 1
ATOM 762 C CA . GLY A 1 101 ? -13.987 -14.405 -18.342 1.00 91.19 101 GLY A CA 1
ATOM 763 C C . GLY A 1 101 ? -14.069 -12.870 -18.401 1.00 91.19 101 GLY A C 1
ATOM 764 O O . GLY A 1 101 ? -14.193 -12.310 -19.487 1.00 91.19 101 GLY A O 1
ATOM 765 N N . ILE A 1 102 ? -14.009 -12.189 -17.253 1.00 92.62 102 ILE A N 1
ATOM 766 C CA . ILE A 1 102 ? -13.991 -10.722 -17.133 1.00 92.62 102 ILE A CA 1
ATOM 767 C C . ILE A 1 102 ? -12.538 -10.237 -17.044 1.00 92.62 102 ILE A C 1
ATOM 769 O O . ILE A 1 102 ? -11.673 -10.952 -16.542 1.00 92.62 102 ILE A O 1
ATOM 773 N N . ASP A 1 103 ? -12.283 -9.007 -17.497 1.00 93.25 103 ASP A N 1
ATOM 774 C CA . ASP A 1 103 ? -11.001 -8.321 -17.321 1.00 93.25 103 ASP A CA 1
ATOM 775 C C . ASP A 1 103 ? -10.481 -8.398 -15.858 1.00 93.25 103 ASP A C 1
ATOM 777 O O . ASP A 1 103 ? -11.242 -8.132 -14.917 1.00 93.25 103 ASP A O 1
ATOM 781 N N . PRO A 1 104 ? -9.194 -8.735 -15.633 1.00 92.69 104 PRO A N 1
ATOM 782 C CA . PRO A 1 104 ? -8.639 -8.899 -14.290 1.00 92.69 104 PRO A CA 1
ATOM 783 C C . PRO A 1 104 ? -8.675 -7.635 -13.425 1.00 92.69 104 PRO A C 1
ATOM 785 O O . PRO A 1 104 ? -8.821 -7.752 -12.204 1.00 92.69 104 PRO A O 1
ATOM 788 N N . LEU A 1 105 ? -8.551 -6.434 -14.002 1.00 94.44 105 LEU A N 1
ATOM 789 C CA . LEU A 1 105 ? -8.611 -5.187 -13.237 1.00 94.44 105 LEU A CA 1
ATOM 790 C C . LEU A 1 105 ? -10.048 -4.909 -12.791 1.00 94.44 105 LEU A C 1
ATOM 792 O O . LEU A 1 105 ? -10.269 -4.628 -11.614 1.00 94.44 105 LEU A O 1
ATOM 796 N N . LEU A 1 106 ? -11.031 -5.070 -13.680 1.00 95.44 106 LEU A N 1
ATOM 797 C CA . LEU A 1 106 ? -12.449 -4.936 -13.341 1.00 95.44 106 LEU A CA 1
ATOM 798 C C . LEU A 1 106 ? -12.889 -5.983 -12.305 1.00 95.44 106 LEU A C 1
ATOM 800 O O . LEU A 1 106 ? -13.571 -5.643 -11.338 1.00 95.44 106 LEU A O 1
ATOM 804 N N . TYR A 1 107 ? -12.450 -7.236 -12.447 1.00 95.75 107 TYR A N 1
ATOM 805 C CA . TYR A 1 107 ? -12.702 -8.278 -11.449 1.00 95.75 107 TYR A CA 1
ATOM 806 C C . TYR A 1 107 ? -12.108 -7.903 -10.081 1.00 95.75 107 TYR A C 1
ATOM 808 O O . TYR A 1 107 ? -12.794 -7.962 -9.056 1.00 95.75 107 TYR A O 1
ATOM 816 N N . THR A 1 108 ? -10.857 -7.433 -10.065 1.00 95.12 108 THR A N 1
ATOM 817 C CA . THR A 1 108 ? -10.185 -6.964 -8.845 1.00 95.12 108 THR A CA 1
ATOM 818 C C . THR A 1 108 ? -10.918 -5.772 -8.227 1.00 95.12 108 THR A C 1
ATOM 820 O O . THR A 1 108 ? -11.123 -5.753 -7.014 1.00 95.12 108 THR A O 1
ATOM 823 N N . LEU A 1 109 ? -11.386 -4.811 -9.032 1.00 96.75 109 LEU A N 1
ATOM 824 C CA . LEU A 1 109 ? -12.162 -3.657 -8.569 1.00 96.75 109 LEU A CA 1
ATOM 825 C C . LEU A 1 109 ? -13.434 -4.086 -7.831 1.00 96.75 109 LEU A C 1
ATOM 827 O O . LEU A 1 109 ? -13.718 -3.578 -6.742 1.00 96.75 109 LEU A O 1
ATOM 831 N N . VAL A 1 110 ? -14.179 -5.042 -8.395 1.00 96.31 110 VAL A N 1
ATOM 832 C CA . VAL A 1 110 ? -15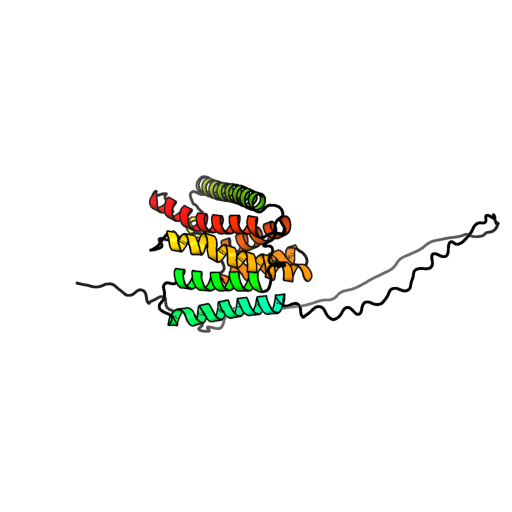.403 -5.589 -7.791 1.00 96.31 110 VAL A CA 1
ATOM 833 C C . VAL A 1 110 ? -15.085 -6.285 -6.466 1.00 96.31 110 VAL A C 1
ATOM 835 O O . VAL A 1 110 ? -15.703 -5.968 -5.448 1.00 96.31 110 VAL A O 1
ATOM 838 N N . VAL A 1 111 ? -14.080 -7.166 -6.435 1.00 96.19 111 VAL A N 1
ATOM 839 C CA . VAL A 1 111 ? -13.666 -7.879 -5.212 1.00 96.19 111 VAL A CA 1
ATOM 840 C C . VAL A 1 111 ? -13.213 -6.903 -4.120 1.00 96.19 111 VAL A C 1
ATOM 842 O O . VAL A 1 111 ? -13.666 -7.012 -2.978 1.00 96.19 111 VAL A O 1
ATOM 845 N N . ARG A 1 112 ? -12.380 -5.907 -4.456 1.00 97.25 112 ARG A N 1
ATOM 846 C CA . ARG A 1 112 ? -11.926 -4.881 -3.504 1.00 97.25 112 ARG A CA 1
ATOM 847 C C . ARG A 1 112 ? -13.084 -4.019 -2.998 1.00 97.25 112 ARG A C 1
ATOM 849 O O . ARG A 1 112 ? -13.161 -3.772 -1.799 1.00 97.25 112 ARG A O 1
ATOM 856 N N . SER A 1 113 ? -14.033 -3.642 -3.856 1.00 97.50 113 SER A N 1
ATOM 857 C CA . SER A 1 113 ? -15.231 -2.887 -3.451 1.00 97.50 113 SER A CA 1
ATOM 858 C C . SER A 1 113 ? -16.113 -3.673 -2.473 1.00 97.50 113 SER A C 1
ATOM 860 O O . SER A 1 113 ? -16.563 -3.119 -1.469 1.00 97.50 113 SER A O 1
ATOM 862 N N . ILE A 1 114 ? -16.305 -4.978 -2.706 1.00 96.50 114 ILE A N 1
ATOM 863 C CA . ILE A 1 114 ? -17.029 -5.874 -1.788 1.00 96.50 114 ILE A CA 1
ATOM 864 C C . ILE A 1 114 ? -16.293 -5.986 -0.443 1.00 96.50 114 ILE A C 1
ATOM 866 O O . ILE A 1 114 ? -16.926 -5.890 0.609 1.00 96.50 114 ILE A O 1
ATOM 870 N N . GLN A 1 115 ? -14.964 -6.140 -0.452 1.00 96.25 115 GLN A N 1
ATOM 871 C CA . GLN A 1 115 ? -14.149 -6.195 0.769 1.00 96.25 115 GLN A CA 1
ATOM 872 C C . GLN A 1 115 ? -14.223 -4.886 1.573 1.00 96.25 115 GLN A C 1
ATOM 874 O O . GLN A 1 115 ? -14.460 -4.932 2.782 1.00 96.25 115 GLN A O 1
ATOM 879 N N . VAL A 1 116 ? -14.096 -3.723 0.919 1.00 97.25 116 VAL A N 1
ATOM 880 C CA . VAL A 1 116 ? -14.267 -2.400 1.550 1.00 97.25 116 VAL A CA 1
ATOM 881 C C . VAL A 1 116 ? -15.651 -2.289 2.185 1.00 97.25 116 VAL A C 1
ATOM 883 O O . VAL A 1 116 ? -15.752 -1.966 3.369 1.00 97.25 116 VAL A O 1
ATOM 886 N N . LEU A 1 117 ? -16.715 -2.610 1.440 1.00 96.75 117 LEU A N 1
ATOM 887 C CA . LEU A 1 117 ? -18.087 -2.549 1.942 1.00 96.75 117 LEU A CA 1
ATOM 888 C C . LEU A 1 117 ? -18.289 -3.469 3.155 1.00 96.75 117 LEU A C 1
ATOM 890 O O . LEU A 1 117 ? -18.838 -3.029 4.163 1.00 96.75 117 LEU A O 1
ATOM 894 N N . ALA A 1 118 ? -17.799 -4.710 3.105 1.00 94.25 118 ALA A N 1
ATOM 895 C CA . ALA A 1 118 ? -17.893 -5.651 4.219 1.00 94.25 118 ALA A CA 1
ATOM 896 C C . ALA A 1 118 ? -17.164 -5.138 5.476 1.00 94.25 118 ALA A C 1
ATOM 898 O O . ALA A 1 118 ? -17.723 -5.176 6.575 1.00 94.25 118 ALA A O 1
ATOM 899 N N . VAL A 1 119 ? -15.943 -4.609 5.336 1.00 95.00 119 VAL A N 1
ATOM 900 C CA . VAL A 1 119 ? -15.188 -4.053 6.472 1.00 95.00 119 VAL A CA 1
ATOM 901 C C . VAL A 1 119 ? -15.867 -2.803 7.037 1.00 95.00 119 VAL A C 1
ATOM 903 O O . VAL A 1 119 ? -15.946 -2.656 8.259 1.00 95.00 119 VAL A O 1
ATOM 906 N N . LEU A 1 120 ? -16.407 -1.924 6.189 1.00 94.62 120 LEU A N 1
ATOM 907 C CA . LEU A 1 120 ? -17.149 -0.750 6.644 1.00 94.62 120 LEU A CA 1
ATOM 908 C C . LEU A 1 120 ? -18.449 -1.149 7.357 1.00 94.62 120 LEU A C 1
ATOM 910 O O . LEU A 1 120 ? -18.673 -0.686 8.470 1.00 94.62 120 LEU A O 1
ATOM 914 N N . VAL A 1 121 ? -19.261 -2.056 6.808 1.00 94.00 121 VAL A N 1
ATOM 915 C CA . VAL A 1 121 ? -20.526 -2.495 7.432 1.00 94.00 121 VAL A CA 1
ATOM 916 C C . VAL A 1 121 ? -20.290 -3.202 8.771 1.00 94.00 121 VAL A C 1
ATOM 918 O O . VAL A 1 121 ? -20.928 -2.865 9.769 1.00 94.00 121 VAL A O 1
ATOM 921 N N . PHE A 1 122 ? -19.361 -4.160 8.834 1.00 93.12 122 PHE A N 1
ATOM 922 C CA . PHE A 1 122 ? -19.183 -4.997 10.028 1.00 93.12 122 PHE A CA 1
ATOM 923 C C . PHE A 1 122 ? -18.170 -4.452 11.045 1.00 93.12 122 PHE A C 1
ATOM 925 O O . PHE A 1 122 ? -18.166 -4.896 12.198 1.00 93.12 122 PHE A O 1
ATOM 932 N N . ALA A 1 123 ? -17.317 -3.496 10.661 1.00 92.88 123 ALA A N 1
ATOM 933 C CA . ALA A 1 123 ? -16.239 -3.001 11.514 1.00 92.88 123 ALA A CA 1
ATOM 934 C C . ALA A 1 123 ? -15.948 -1.489 11.415 1.00 92.88 123 ALA A C 1
ATOM 936 O O . ALA A 1 123 ? -14.884 -1.074 11.876 1.00 92.88 123 ALA A O 1
ATOM 937 N N . PHE A 1 124 ? -16.889 -0.652 10.944 1.00 90.56 124 PHE A N 1
ATOM 938 C CA . PHE A 1 124 ? -16.743 0.817 10.834 1.00 90.56 124 PHE A CA 1
ATOM 939 C C . PHE A 1 124 ? -15.994 1.479 12.003 1.00 90.56 124 PHE A C 1
ATOM 941 O O . PHE A 1 124 ? -15.038 2.226 11.832 1.00 90.56 124 PHE A O 1
ATOM 948 N N . SER A 1 125 ? -16.416 1.182 13.237 1.00 87.25 125 SER A N 1
ATOM 949 C CA . SER A 1 125 ? -15.858 1.799 14.449 1.00 87.25 125 SER A CA 1
ATOM 950 C C . SER A 1 125 ? -14.490 1.245 14.873 1.00 87.25 125 SER A C 1
ATOM 952 O O . SER A 1 125 ? -13.984 1.644 15.919 1.00 87.25 125 SER A O 1
ATOM 954 N N . ARG A 1 126 ? -13.923 0.287 14.132 1.00 87.38 126 ARG A N 1
ATOM 955 C CA . ARG A 1 126 ? -12.700 -0.452 14.487 1.00 87.38 126 ARG A CA 1
ATOM 956 C C . ARG A 1 126 ? -11.647 -0.461 13.378 1.00 87.38 126 ARG A C 1
ATOM 958 O O . ARG A 1 126 ? -10.482 -0.603 13.710 1.00 87.38 126 ARG A O 1
ATOM 965 N N . CYS A 1 127 ? -12.026 -0.271 12.114 1.00 88.62 127 CYS A N 1
ATOM 966 C CA . CYS A 1 127 ? -11.138 -0.353 10.949 1.00 88.62 127 CYS A CA 1
ATOM 967 C C . CYS A 1 127 ? -10.246 0.886 10.699 1.00 88.62 127 CYS A C 1
ATOM 969 O O . CYS A 1 127 ? -9.709 1.039 9.608 1.00 88.62 127 CYS A O 1
ATOM 971 N N . GLY A 1 128 ? -10.095 1.796 11.670 1.00 90.88 128 GLY A N 1
ATOM 972 C CA . GLY A 1 128 ? -9.214 2.968 11.538 1.00 90.88 128 GLY A CA 1
ATOM 973 C C . GLY A 1 128 ? -9.675 4.049 10.544 1.00 90.88 128 GLY A C 1
ATOM 974 O O . GLY A 1 128 ? -8.904 4.953 10.234 1.00 90.88 128 GLY A O 1
ATOM 975 N N . ILE A 1 129 ? -10.921 3.988 10.056 1.00 93.81 129 ILE A N 1
ATOM 976 C CA . ILE A 1 129 ? -11.498 4.972 9.117 1.00 93.81 129 ILE A CA 1
ATOM 977 C C . ILE A 1 129 ? -11.734 6.357 9.752 1.00 93.81 129 ILE A C 1
ATOM 979 O O . ILE A 1 129 ? -11.787 7.372 9.057 1.00 93.81 129 ILE A O 1
ATOM 983 N N . ARG A 1 130 ? -11.879 6.424 11.083 1.00 93.88 130 ARG A N 1
ATOM 984 C CA . ARG A 1 130 ? -12.076 7.683 11.815 1.00 93.88 130 ARG A CA 1
ATOM 985 C C . ARG A 1 130 ? -10.736 8.373 12.066 1.00 93.88 130 ARG A C 1
ATOM 987 O O . ARG A 1 130 ? -9.842 7.782 12.659 1.00 93.88 130 ARG A O 1
ATOM 994 N N . ALA A 1 131 ? -10.654 9.646 11.694 1.00 92.81 131 ALA A N 1
ATOM 995 C CA . ALA A 1 131 ? -9.563 10.556 12.031 1.00 92.81 131 ALA A CA 1
ATOM 996 C C . ALA A 1 131 ? -10.142 11.877 12.560 1.00 92.81 131 ALA A C 1
ATOM 998 O O . ALA A 1 131 ? -11.276 12.227 12.234 1.00 92.81 131 ALA A O 1
ATOM 999 N N . SER A 1 132 ? -9.365 12.627 13.345 1.00 89.56 132 SER A N 1
ATOM 1000 C CA . SER A 1 132 ? -9.758 13.963 13.825 1.00 89.56 132 SER A CA 1
ATOM 1001 C C . SER A 1 132 ? -9.846 14.993 12.692 1.00 89.56 132 SER A C 1
ATOM 1003 O O . SER A 1 132 ? -10.661 15.908 12.743 1.00 89.56 132 SER A O 1
ATOM 1005 N N . SER A 1 133 ? -9.029 14.835 11.647 1.00 96.06 133 SER A N 1
ATOM 1006 C CA . SER A 1 133 ? -9.114 15.605 10.408 1.00 96.06 133 SER A CA 1
ATOM 1007 C C . SER A 1 133 ? -8.534 14.788 9.255 1.00 96.06 133 SER A C 1
ATOM 1009 O O . SER A 1 133 ? -7.318 14.642 9.150 1.00 96.06 133 SER A O 1
ATOM 1011 N N . ILE A 1 134 ? -9.400 14.275 8.374 1.00 95.62 134 ILE A N 1
ATOM 1012 C CA . ILE A 1 134 ? -8.978 13.479 7.207 1.00 95.62 134 ILE A CA 1
ATOM 1013 C C . ILE A 1 134 ? -7.999 14.282 6.340 1.00 95.62 134 ILE A C 1
ATOM 1015 O O . ILE A 1 134 ? -6.954 13.763 5.972 1.00 95.62 134 ILE A O 1
ATOM 1019 N N . LEU A 1 135 ? -8.262 15.573 6.100 1.00 96.81 135 LEU A N 1
ATOM 1020 C CA . LEU A 1 135 ? -7.378 16.433 5.305 1.00 96.81 135 LEU A CA 1
ATOM 1021 C C . LEU A 1 135 ? -5.949 16.520 5.874 1.00 96.81 135 LEU A C 1
ATOM 1023 O O . LEU A 1 135 ? -4.993 16.518 5.103 1.00 96.81 135 LEU A O 1
ATOM 1027 N N . ARG A 1 136 ? -5.781 16.548 7.207 1.00 97.00 136 ARG A N 1
ATOM 1028 C CA . ARG A 1 136 ? -4.447 16.533 7.836 1.00 97.00 136 ARG A CA 1
ATOM 1029 C C . ARG A 1 136 ? -3.739 15.192 7.655 1.00 97.00 136 ARG A C 1
ATOM 1031 O O . ARG A 1 136 ? -2.533 15.189 7.434 1.00 97.00 136 ARG A O 1
ATOM 1038 N N . GLU A 1 137 ? -4.464 14.076 7.718 1.00 97.56 137 GLU A N 1
ATOM 1039 C CA . GLU A 1 137 ? -3.894 12.748 7.456 1.00 97.56 137 GLU A CA 1
ATOM 1040 C C . GLU A 1 137 ? -3.502 12.572 5.985 1.00 97.56 137 GLU A C 1
ATOM 1042 O O . GLU A 1 137 ? -2.423 12.056 5.706 1.00 97.56 137 GLU A O 1
ATOM 1047 N N . LEU A 1 138 ? -4.329 13.053 5.049 1.00 97.81 138 LEU A N 1
ATOM 1048 C CA . LEU A 1 138 ? -4.010 13.042 3.619 1.00 97.81 138 LEU A CA 1
ATOM 1049 C C . LEU A 1 138 ? -2.779 13.912 3.324 1.00 97.81 138 LEU A C 1
ATOM 1051 O O . LEU A 1 138 ? -1.853 13.448 2.667 1.00 97.81 138 LEU A O 1
ATOM 1055 N N . ALA A 1 139 ? -2.717 15.134 3.864 1.00 97.81 139 ALA A N 1
ATOM 1056 C CA . ALA A 1 139 ? -1.564 16.022 3.701 1.00 97.81 139 ALA A CA 1
ATOM 1057 C C . ALA A 1 139 ? -0.276 15.435 4.310 1.00 97.81 139 ALA A C 1
ATOM 1059 O O . ALA A 1 139 ? 0.784 15.505 3.689 1.00 97.81 139 ALA A O 1
ATOM 1060 N N . MET A 1 140 ? -0.367 14.810 5.491 1.00 97.75 140 MET A N 1
ATOM 1061 C CA . MET A 1 140 ? 0.747 14.091 6.118 1.00 97.75 140 MET A CA 1
ATOM 1062 C C . MET A 1 140 ? 1.203 12.905 5.258 1.00 97.75 140 MET A C 1
ATOM 1064 O O . MET A 1 140 ? 2.398 12.738 5.026 1.00 97.75 140 MET A O 1
ATOM 1068 N N . GLY A 1 141 ? 0.259 12.115 4.738 1.00 97.81 141 GLY A N 1
ATOM 1069 C CA . GLY A 1 141 ? 0.536 11.017 3.816 1.00 97.81 141 GLY A CA 1
ATOM 1070 C C . GLY A 1 141 ? 1.244 11.487 2.544 1.00 97.81 141 GLY A C 1
ATOM 1071 O O . GLY A 1 141 ? 2.257 10.905 2.172 1.00 97.81 141 GLY A O 1
ATOM 1072 N N . CYS A 1 142 ? 0.784 12.582 1.927 1.00 98.25 142 CYS A N 1
ATOM 1073 C CA . CYS A 1 142 ? 1.431 13.181 0.757 1.00 98.25 142 CYS A CA 1
ATOM 1074 C C . CYS A 1 142 ? 2.855 13.661 1.069 1.00 98.25 142 CYS A C 1
ATOM 1076 O O . CYS A 1 142 ? 3.774 13.377 0.306 1.00 98.25 142 CYS A O 1
ATOM 1078 N N . ALA A 1 143 ? 3.063 14.356 2.192 1.00 98.19 143 ALA A N 1
ATOM 1079 C CA . ALA A 1 143 ? 4.386 14.844 2.587 1.00 98.19 143 ALA A CA 1
ATOM 1080 C C . ALA A 1 143 ? 5.381 13.692 2.820 1.00 98.19 143 ALA A C 1
ATOM 1082 O O . ALA A 1 143 ? 6.520 13.750 2.356 1.00 98.19 143 ALA A O 1
ATOM 1083 N N . LEU A 1 144 ? 4.940 12.619 3.485 1.00 98.31 144 LEU A N 1
ATOM 1084 C CA . LEU A 1 144 ? 5.745 11.415 3.702 1.00 98.31 144 LEU A CA 1
ATOM 1085 C C . LEU A 1 144 ? 6.025 10.672 2.395 1.00 98.31 144 LEU A C 1
ATOM 1087 O O . LEU A 1 144 ? 7.163 10.282 2.160 1.00 98.31 144 LEU A O 1
ATOM 1091 N N . ALA A 1 145 ? 5.023 10.513 1.529 1.00 98.00 145 ALA A N 1
ATOM 1092 C CA . ALA A 1 145 ? 5.183 9.885 0.223 1.00 98.00 145 ALA A CA 1
ATOM 1093 C C . ALA A 1 145 ? 6.205 10.623 -0.653 1.00 98.00 145 ALA A C 1
ATOM 1095 O O . ALA A 1 145 ? 7.089 9.990 -1.228 1.00 98.00 145 ALA A O 1
ATOM 1096 N N . LEU A 1 146 ? 6.131 11.958 -0.703 1.00 97.94 146 LEU A N 1
ATOM 1097 C CA . LEU A 1 146 ? 7.092 12.793 -1.424 1.00 97.94 146 LEU A CA 1
ATOM 1098 C C . LEU A 1 146 ? 8.501 12.671 -0.831 1.00 97.94 146 LEU A C 1
ATOM 1100 O O . LEU A 1 146 ? 9.454 12.473 -1.581 1.00 97.94 146 LEU A O 1
ATOM 1104 N N . GLY A 1 147 ? 8.641 12.730 0.498 1.00 98.25 147 GLY A N 1
ATOM 1105 C CA . GLY A 1 147 ? 9.936 12.577 1.168 1.00 98.25 147 GLY A CA 1
ATOM 1106 C C . GLY A 1 147 ? 10.574 11.203 0.936 1.00 98.25 147 GLY A C 1
ATOM 1107 O O . GLY A 1 147 ? 11.759 11.117 0.620 1.00 98.25 147 GLY A O 1
ATOM 1108 N N . ILE A 1 148 ? 9.786 10.129 1.030 1.00 97.81 148 ILE A N 1
ATOM 1109 C CA . ILE A 1 148 ? 10.243 8.751 0.803 1.00 97.81 148 ILE A CA 1
ATOM 1110 C C . ILE A 1 148 ? 10.575 8.528 -0.676 1.00 97.81 148 ILE A C 1
ATOM 1112 O O . ILE A 1 148 ? 11.635 7.988 -0.982 1.00 97.81 148 ILE A O 1
ATOM 1116 N N . GLY A 1 149 ? 9.725 8.986 -1.599 1.00 97.00 149 GLY A N 1
ATOM 1117 C CA . GLY A 1 149 ? 9.976 8.902 -3.039 1.00 97.00 149 GLY A CA 1
ATOM 1118 C C . GLY A 1 149 ? 11.242 9.655 -3.453 1.00 97.00 149 GLY A C 1
ATOM 1119 O O . GLY A 1 149 ? 12.087 9.099 -4.152 1.00 97.00 149 GLY A O 1
ATOM 1120 N N . ALA A 1 150 ? 11.429 10.881 -2.954 1.00 97.94 150 ALA A N 1
ATOM 1121 C CA . ALA A 1 150 ? 12.642 11.661 -3.182 1.00 97.94 150 ALA A CA 1
ATOM 1122 C C . ALA A 1 150 ? 13.891 10.966 -2.612 1.00 97.94 150 ALA A C 1
ATOM 1124 O O . ALA A 1 150 ? 14.908 10.895 -3.299 1.00 97.94 150 ALA A O 1
ATOM 1125 N N . ALA A 1 151 ? 13.814 10.396 -1.404 1.00 97.75 151 ALA A N 1
ATOM 1126 C CA . ALA A 1 151 ? 14.921 9.648 -0.806 1.00 97.75 151 ALA A CA 1
ATOM 1127 C C . ALA A 1 151 ? 15.279 8.381 -1.606 1.00 97.75 151 ALA A C 1
ATOM 1129 O O . ALA A 1 151 ? 16.458 8.103 -1.812 1.00 97.75 151 ALA A O 1
ATOM 1130 N N . VAL A 1 152 ? 14.282 7.642 -2.107 1.00 96.38 152 VAL A N 1
ATOM 1131 C CA . VAL A 1 152 ? 14.483 6.455 -2.958 1.00 96.38 152 VAL A CA 1
ATOM 1132 C C . VAL A 1 152 ? 15.137 6.829 -4.293 1.00 96.38 152 VAL A C 1
ATOM 1134 O O . VAL A 1 152 ? 16.102 6.183 -4.698 1.00 96.38 152 VAL A O 1
ATOM 1137 N N . LEU A 1 153 ? 14.672 7.894 -4.953 1.00 95.44 153 LEU A N 1
ATOM 1138 C CA . LEU A 1 153 ? 15.262 8.373 -6.210 1.00 95.44 153 LEU A CA 1
ATOM 1139 C C . LEU A 1 153 ? 16.677 8.944 -6.010 1.00 95.44 153 LEU A C 1
ATOM 1141 O O . LEU A 1 153 ? 17.555 8.706 -6.838 1.00 95.44 153 LEU A O 1
ATOM 1145 N N . ALA A 1 154 ? 16.930 9.639 -4.898 1.00 96.81 154 ALA A N 1
ATOM 1146 C CA . ALA A 1 154 ? 18.264 10.117 -4.541 1.00 96.81 154 ALA A CA 1
ATOM 1147 C C . ALA A 1 154 ? 19.232 8.957 -4.248 1.00 96.81 154 ALA A C 1
ATOM 1149 O O . ALA A 1 154 ? 20.376 8.992 -4.698 1.00 96.81 154 ALA A O 1
ATOM 1150 N N . ALA A 1 155 ? 18.778 7.909 -3.553 1.00 95.75 155 ALA A N 1
ATOM 1151 C CA . ALA A 1 155 ? 19.572 6.710 -3.292 1.00 95.75 155 ALA A CA 1
ATOM 1152 C C . ALA A 1 155 ? 19.894 5.928 -4.580 1.00 95.75 155 ALA A C 1
ATOM 1154 O O . ALA A 1 155 ? 21.024 5.479 -4.753 1.00 95.75 155 ALA A O 1
ATOM 1155 N N . GLU A 1 156 ? 18.942 5.813 -5.510 1.00 94.50 156 GLU A N 1
ATOM 1156 C CA . GLU A 1 156 ? 19.162 5.232 -6.843 1.00 94.50 156 GLU A CA 1
ATOM 1157 C C . GLU A 1 156 ? 20.160 6.058 -7.673 1.00 94.50 156 GLU A C 1
ATOM 1159 O O . GLU A 1 156 ? 21.052 5.492 -8.305 1.00 94.50 156 GLU A O 1
ATOM 1164 N N . MET A 1 157 ? 20.059 7.393 -7.651 1.00 94.31 157 MET A N 1
ATOM 1165 C CA . MET A 1 157 ? 21.021 8.268 -8.331 1.00 94.31 157 MET A CA 1
ATOM 1166 C C . MET A 1 157 ? 22.426 8.128 -7.728 1.00 94.31 157 MET A C 1
ATOM 1168 O O . MET A 1 157 ? 23.403 7.971 -8.457 1.00 94.31 157 MET A O 1
ATOM 1172 N N . LEU A 1 158 ? 22.533 8.107 -6.397 1.00 95.81 158 LEU A N 1
ATOM 1173 C CA . LEU A 1 158 ? 23.797 7.893 -5.694 1.00 95.81 158 LEU A CA 1
ATOM 1174 C C . LEU A 1 158 ? 24.396 6.512 -6.005 1.00 95.81 158 LEU A C 1
ATOM 1176 O O . LEU A 1 158 ? 25.597 6.408 -6.244 1.00 95.81 158 LEU A O 1
ATOM 1180 N N . ALA A 1 159 ? 23.571 5.464 -6.073 1.00 94.31 159 ALA A N 1
ATOM 1181 C CA . ALA A 1 159 ? 24.006 4.130 -6.477 1.00 94.31 159 ALA A CA 1
ATOM 1182 C C . ALA A 1 159 ? 24.571 4.116 -7.906 1.00 94.31 159 ALA A C 1
ATOM 1184 O O . ALA A 1 159 ? 25.631 3.537 -8.138 1.00 94.31 159 ALA A O 1
ATOM 1185 N N . ARG A 1 160 ? 23.926 4.818 -8.847 1.00 93.19 160 ARG A N 1
ATOM 1186 C CA . ARG A 1 160 ? 24.426 4.970 -10.223 1.00 93.19 160 ARG A CA 1
ATOM 1187 C C . ARG A 1 160 ? 25.753 5.722 -10.287 1.00 93.19 160 ARG A C 1
ATOM 1189 O O . ARG A 1 160 ? 26.615 5.327 -11.063 1.00 93.19 160 ARG A O 1
ATOM 1196 N N . LEU A 1 161 ? 25.940 6.748 -9.456 1.00 93.62 161 LEU A N 1
ATOM 1197 C CA . LEU A 1 161 ? 27.193 7.507 -9.379 1.00 93.62 161 LEU A CA 1
ATOM 1198 C C . LEU A 1 161 ? 28.349 6.701 -8.760 1.00 93.62 161 LEU A C 1
ATOM 1200 O O . LEU A 1 161 ? 29.474 6.809 -9.234 1.00 93.62 161 LEU A O 1
ATOM 1204 N N . ILE A 1 162 ? 28.089 5.896 -7.722 1.00 96.31 162 ILE A N 1
ATOM 1205 C CA . ILE A 1 162 ? 29.132 5.131 -7.009 1.00 96.31 162 ILE A CA 1
ATOM 1206 C C . ILE A 1 162 ? 29.449 3.799 -7.705 1.00 96.31 162 ILE A C 1
ATOM 1208 O O . ILE A 1 162 ? 30.613 3.418 -7.807 1.00 96.31 162 ILE A O 1
ATOM 1212 N N . PHE A 1 163 ? 28.428 3.072 -8.166 1.00 93.75 163 PHE A N 1
ATOM 1213 C CA . PHE A 1 163 ? 28.556 1.695 -8.664 1.00 93.75 163 PHE A CA 1
ATOM 1214 C C . PHE A 1 163 ? 28.357 1.562 -10.182 1.00 93.75 163 PHE A C 1
ATOM 1216 O O . PHE A 1 163 ? 28.398 0.449 -10.704 1.00 93.75 163 PHE A O 1
ATOM 1223 N N . GLY A 1 164 ? 28.081 2.660 -10.895 1.00 90.88 164 GLY A N 1
ATOM 1224 C CA . GLY A 1 164 ? 27.789 2.652 -12.335 1.00 90.88 164 GLY A CA 1
ATOM 1225 C C . GLY A 1 164 ? 26.458 1.987 -12.717 1.00 90.88 164 GLY A C 1
ATOM 1226 O O . GLY A 1 164 ? 26.162 1.850 -13.902 1.00 90.88 164 GLY A O 1
ATOM 1227 N N . ALA A 1 165 ? 25.651 1.555 -11.742 1.00 89.75 165 ALA A N 1
ATOM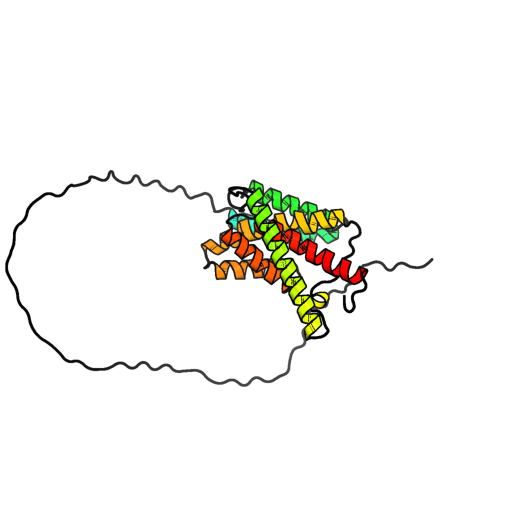 1228 C CA . ALA A 1 165 ? 24.433 0.783 -11.966 1.00 89.75 165 ALA A CA 1
ATOM 1229 C C . ALA A 1 165 ? 23.338 1.112 -10.943 1.00 89.75 165 ALA A C 1
ATOM 1231 O O . ALA A 1 165 ? 23.611 1.403 -9.781 1.00 89.75 165 ALA A O 1
ATOM 1232 N N . GLY A 1 166 ? 22.087 1.024 -11.394 1.00 90.31 166 GLY A N 1
ATOM 1233 C CA . GLY A 1 166 ? 20.900 1.164 -10.556 1.00 90.31 166 GLY A CA 1
ATOM 1234 C C . GLY A 1 166 ? 20.440 -0.141 -9.909 1.00 90.31 166 GLY A C 1
ATOM 1235 O O . GLY A 1 166 ? 20.723 -1.236 -10.408 1.00 90.31 166 GLY A O 1
ATOM 1236 N N . TYR A 1 167 ? 19.668 -0.019 -8.830 1.00 91.81 167 TYR A N 1
ATOM 1237 C CA . TYR A 1 167 ? 19.010 -1.140 -8.153 1.00 91.81 167 TYR A CA 1
ATOM 1238 C C . TYR A 1 167 ? 17.510 -1.197 -8.446 1.00 91.81 167 TYR A C 1
ATOM 1240 O O . TYR A 1 167 ? 16.969 -2.295 -8.575 1.00 91.81 167 TYR A O 1
ATOM 1248 N N . LEU A 1 168 ? 16.838 -0.053 -8.615 1.00 92.62 168 LEU A N 1
ATOM 1249 C CA . LEU A 1 168 ? 15.410 -0.010 -8.948 1.00 92.62 168 LEU A CA 1
ATOM 1250 C C . LEU A 1 168 ? 15.025 -0.799 -10.222 1.00 92.62 168 LEU A C 1
ATOM 1252 O O . LEU A 1 168 ? 14.025 -1.511 -10.148 1.00 92.62 168 LEU A O 1
ATOM 1256 N N . PRO A 1 169 ? 15.809 -0.824 -11.323 1.00 91.88 169 PRO A N 1
ATOM 1257 C CA . PRO A 1 169 ? 15.521 -1.670 -12.496 1.00 91.88 169 PRO A CA 1
ATOM 1258 C C . PRO A 1 169 ? 15.533 -3.183 -12.221 1.00 91.88 169 PRO A C 1
ATOM 1260 O O . PRO A 1 169 ? 15.066 -3.967 -13.039 1.00 91.88 169 PRO A O 1
ATOM 1263 N N . ARG A 1 170 ? 16.104 -3.619 -11.088 1.00 90.75 170 ARG A N 1
ATOM 1264 C CA . ARG A 1 170 ? 16.113 -5.029 -10.652 1.00 90.75 170 ARG A CA 1
ATOM 1265 C C . ARG A 1 170 ? 14.928 -5.369 -9.744 1.00 90.75 170 ARG A C 1
ATOM 1267 O O . ARG A 1 170 ? 14.684 -6.541 -9.478 1.00 90.75 170 ARG A O 1
ATOM 1274 N N . LEU A 1 171 ? 14.243 -4.350 -9.223 1.00 90.75 171 LEU A N 1
ATOM 1275 C CA . LEU A 1 171 ? 13.142 -4.463 -8.262 1.00 90.75 171 LEU A CA 1
ATOM 1276 C C . LEU A 1 171 ? 11.786 -4.104 -8.883 1.00 90.75 171 LEU A C 1
ATOM 1278 O O . LEU A 1 171 ? 10.758 -4.597 -8.423 1.00 90.75 171 LEU A O 1
ATOM 1282 N N . LEU A 1 172 ? 11.788 -3.236 -9.897 1.00 92.19 172 LEU A N 1
ATOM 1283 C CA . LEU A 1 172 ? 10.616 -2.697 -10.577 1.00 92.19 172 LEU A CA 1
ATOM 1284 C C . LEU A 1 172 ? 10.655 -3.083 -12.058 1.00 92.19 172 LEU A C 1
ATOM 1286 O O . LEU A 1 172 ? 11.706 -3.030 -12.690 1.00 92.19 172 LEU A O 1
ATOM 1290 N N . ILE A 1 173 ? 9.496 -3.425 -12.619 1.00 87.81 173 ILE A N 1
ATOM 1291 C CA . ILE A 1 173 ? 9.328 -3.760 -14.038 1.00 87.81 173 ILE A CA 1
ATOM 1292 C C . ILE A 1 173 ? 8.328 -2.767 -14.629 1.00 87.81 173 ILE A C 1
ATOM 1294 O O . ILE A 1 173 ? 7.256 -2.564 -14.058 1.00 87.81 173 ILE A O 1
ATOM 1298 N N . ALA A 1 17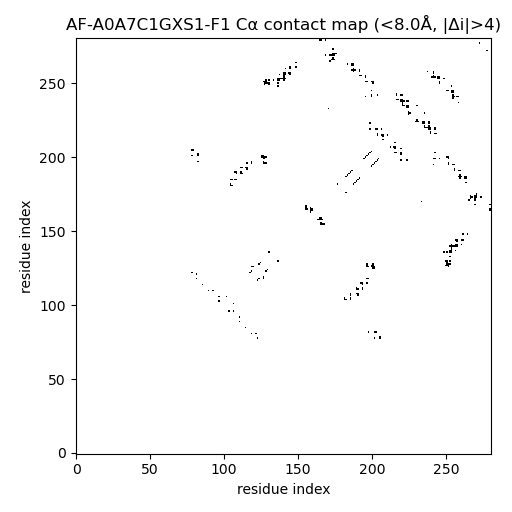4 ? 8.660 -2.154 -15.767 1.00 91.12 174 ALA A N 1
ATOM 1299 C CA . ALA A 1 174 ? 7.765 -1.224 -16.450 1.00 91.12 174 ALA A CA 1
ATOM 1300 C C . ALA A 1 174 ? 6.478 -1.937 -16.900 1.00 91.12 174 ALA A C 1
ATOM 1302 O O . ALA A 1 174 ? 6.519 -2.854 -17.720 1.00 91.12 174 ALA A O 1
ATOM 1303 N N . GLN A 1 175 ? 5.325 -1.499 -16.385 1.00 90.69 175 GLN A N 1
ATOM 1304 C CA . GLN A 1 175 ? 4.018 -2.030 -16.778 1.00 90.69 175 GLN A CA 1
ATOM 1305 C C . GLN A 1 175 ? 3.282 -1.053 -17.696 1.00 90.69 175 GLN A C 1
ATOM 1307 O O . GLN A 1 175 ? 3.181 0.143 -17.415 1.00 90.69 175 GLN A O 1
ATOM 1312 N N . ARG A 1 176 ? 2.750 -1.582 -18.802 1.00 93.88 176 ARG A N 1
ATOM 1313 C CA . ARG A 1 176 ? 1.976 -0.847 -19.810 1.00 93.88 176 ARG A CA 1
ATOM 1314 C C . ARG A 1 176 ? 0.552 -1.423 -19.864 1.00 93.88 176 ARG A C 1
ATOM 1316 O O . ARG A 1 176 ? 0.288 -2.270 -20.715 1.00 93.88 176 ARG A O 1
ATOM 1323 N N . PRO A 1 177 ? -0.335 -1.054 -18.918 1.00 93.12 177 PRO A N 1
ATOM 1324 C CA . PRO A 1 177 ? -1.721 -1.519 -18.918 1.00 93.12 177 PRO A CA 1
ATOM 1325 C C . PRO A 1 177 ? -2.474 -1.001 -20.151 1.00 93.12 177 PRO A C 1
ATOM 1327 O O . PRO A 1 177 ? -2.208 0.106 -20.617 1.00 93.12 177 PRO A O 1
ATOM 1330 N N . LEU A 1 178 ? -3.434 -1.788 -20.648 1.00 92.00 178 LEU A N 1
ATOM 1331 C CA . LEU A 1 178 ? -4.293 -1.398 -21.777 1.00 92.00 178 LEU A CA 1
ATOM 1332 C C . LEU A 1 178 ? -5.212 -0.219 -21.420 1.00 92.00 178 LEU A C 1
ATOM 1334 O O . LEU A 1 178 ? -5.409 0.670 -22.242 1.00 92.00 178 LEU A O 1
ATOM 1338 N N . ASP A 1 179 ? -5.719 -0.195 -20.184 1.00 95.88 179 ASP A N 1
ATOM 1339 C CA . ASP A 1 179 ? -6.441 0.937 -19.602 1.00 95.88 179 ASP A CA 1
ATOM 1340 C C . ASP A 1 179 ? -5.649 1.500 -18.400 1.00 95.88 179 ASP A C 1
ATOM 1342 O O . ASP A 1 179 ? -5.704 0.946 -17.294 1.00 95.88 179 ASP A O 1
ATOM 1346 N N . PRO A 1 180 ? -4.890 2.596 -18.595 1.00 96.00 180 PRO A N 1
ATOM 1347 C CA . PRO A 1 180 ? -4.159 3.272 -17.524 1.00 96.00 180 PRO A CA 1
ATOM 1348 C C . PRO A 1 180 ? -5.054 3.855 -16.422 1.00 96.00 180 PRO A C 1
ATOM 1350 O O . PRO A 1 180 ? -4.612 3.959 -15.278 1.00 96.00 180 PRO A O 1
ATOM 1353 N N . TRP A 1 181 ? -6.297 4.235 -16.733 1.00 97.00 181 TRP A N 1
ATOM 1354 C CA . TRP A 1 181 ? -7.213 4.857 -15.774 1.00 97.00 181 TRP A CA 1
ATOM 1355 C C . TRP A 1 181 ? -7.854 3.815 -14.863 1.00 97.00 181 TRP A C 1
ATOM 1357 O O . TRP A 1 181 ? -7.887 4.006 -13.645 1.00 97.00 181 TRP A O 1
ATOM 1367 N N . LEU A 1 182 ? -8.283 2.682 -15.424 1.00 97.00 182 LEU A N 1
ATOM 1368 C CA . LEU A 1 182 ? -8.730 1.532 -14.641 1.00 97.00 182 LEU A CA 1
ATOM 1369 C C . LEU A 1 182 ? -7.577 0.959 -13.806 1.00 97.00 182 LEU A C 1
ATOM 1371 O O . LEU A 1 182 ? -7.764 0.687 -12.620 1.00 97.00 182 LEU A O 1
ATOM 1375 N N . PHE A 1 183 ? -6.368 0.851 -14.372 1.00 97.50 183 PHE A N 1
ATOM 1376 C CA . PHE A 1 183 ? -5.184 0.433 -13.617 1.00 97.50 183 PHE A CA 1
ATOM 1377 C C . PHE A 1 183 ? -4.897 1.372 -12.437 1.00 97.50 183 PHE A C 1
ATOM 1379 O O . PHE A 1 183 ? -4.709 0.899 -11.317 1.00 97.50 183 PHE A O 1
ATOM 1386 N N . PHE A 1 184 ? -4.934 2.693 -12.645 1.00 97.94 184 PHE A N 1
ATOM 1387 C CA . PHE A 1 184 ? -4.797 3.677 -11.568 1.00 97.94 184 PHE A CA 1
ATOM 1388 C C . PHE A 1 184 ? -5.878 3.504 -10.489 1.00 97.94 184 PHE A C 1
ATOM 1390 O O . PHE A 1 184 ? -5.558 3.379 -9.304 1.00 97.94 184 PHE A O 1
ATOM 1397 N N . ALA A 1 185 ? -7.153 3.440 -10.886 1.00 98.19 185 ALA A N 1
ATOM 1398 C CA . ALA A 1 185 ? -8.276 3.292 -9.962 1.00 98.19 185 ALA A CA 1
ATOM 1399 C C . ALA A 1 185 ? -8.189 2.000 -9.130 1.00 98.19 185 ALA A C 1
ATOM 1401 O O . ALA A 1 185 ? -8.535 1.998 -7.948 1.00 98.19 185 ALA A O 1
ATOM 1402 N N . VAL A 1 186 ? -7.685 0.908 -9.709 1.00 97.94 186 VAL A N 1
ATOM 1403 C CA . VAL A 1 186 ? -7.517 -0.374 -9.014 1.00 97.94 186 VAL A CA 1
ATOM 1404 C C . VAL A 1 186 ? -6.259 -0.386 -8.150 1.00 97.94 186 VAL A C 1
ATOM 1406 O O . VAL A 1 186 ? -6.359 -0.543 -6.933 1.00 97.94 186 VAL A O 1
ATOM 1409 N N . ALA A 1 187 ? -5.083 -0.199 -8.751 1.00 97.12 187 ALA A N 1
ATOM 1410 C CA . ALA A 1 187 ? -3.791 -0.404 -8.098 1.00 97.12 187 ALA A CA 1
ATOM 1411 C C . ALA A 1 187 ? -3.390 0.734 -7.145 1.00 97.12 187 ALA A C 1
ATOM 1413 O O . ALA A 1 187 ? -2.686 0.485 -6.166 1.00 97.12 187 ALA A O 1
ATOM 1414 N N . CYS A 1 188 ? -3.834 1.970 -7.400 1.00 98.12 188 CYS A N 1
ATOM 1415 C CA . CYS A 1 188 ? -3.458 3.143 -6.601 1.00 98.12 188 CYS A CA 1
ATOM 1416 C C . CYS A 1 188 ? -4.562 3.600 -5.630 1.00 98.12 188 CYS A C 1
ATOM 1418 O O . CYS A 1 188 ? -4.274 4.381 -4.727 1.00 98.12 188 CYS A O 1
ATOM 1420 N N . VAL A 1 189 ? -5.808 3.123 -5.782 1.00 98.44 189 VAL A N 1
ATOM 1421 C CA . VAL A 1 189 ? -6.948 3.553 -4.947 1.00 98.44 189 VAL A CA 1
ATOM 1422 C C . VAL A 1 189 ? -7.702 2.371 -4.329 1.00 98.44 189 VAL A C 1
ATOM 1424 O O . VAL A 1 189 ? -7.669 2.206 -3.111 1.00 98.44 189 VAL A O 1
ATOM 1427 N N . ALA A 1 190 ? -8.374 1.533 -5.123 1.00 98.38 190 ALA A N 1
ATOM 1428 C CA . ALA A 1 190 ? -9.288 0.517 -4.592 1.00 98.38 190 ALA A CA 1
ATOM 1429 C C . ALA A 1 190 ? -8.574 -0.591 -3.798 1.00 98.38 190 ALA A C 1
ATOM 1431 O O . ALA A 1 190 ? -9.020 -0.939 -2.703 1.00 98.38 190 ALA A O 1
ATOM 1432 N N . ALA A 1 191 ? -7.460 -1.124 -4.315 1.00 97.38 191 ALA A N 1
ATOM 1433 C CA . ALA A 1 191 ? -6.670 -2.131 -3.611 1.00 97.38 191 ALA A CA 1
ATOM 1434 C C . ALA A 1 191 ? -5.994 -1.560 -2.347 1.00 97.38 191 ALA A C 1
ATOM 1436 O O . ALA A 1 191 ? -6.269 -2.104 -1.276 1.00 97.38 191 ALA A O 1
ATOM 1437 N N . PRO A 1 192 ? -5.258 -0.426 -2.386 1.00 98.50 192 PRO A N 1
ATOM 1438 C CA . PRO A 1 192 ? -4.732 0.205 -1.175 1.00 98.50 192 PRO A CA 1
ATOM 1439 C C . PRO A 1 192 ? -5.798 0.505 -0.115 1.00 98.50 192 PRO A C 1
ATOM 1441 O O . PRO A 1 192 ? -5.568 0.243 1.061 1.00 98.50 192 PRO A O 1
ATOM 1444 N N . LEU A 1 193 ? -6.986 0.998 -0.489 1.00 98.56 193 LEU A N 1
ATOM 1445 C CA . LEU A 1 193 ? -8.048 1.281 0.485 1.00 98.56 193 LEU A CA 1
ATOM 1446 C C . LEU A 1 193 ? -8.552 0.005 1.176 1.00 98.56 193 LEU A C 1
ATOM 1448 O O . LEU A 1 193 ? -8.675 -0.024 2.402 1.00 98.56 193 LEU A O 1
ATOM 1452 N N . ALA A 1 194 ? -8.830 -1.048 0.402 1.00 98.25 194 ALA A N 1
ATOM 1453 C CA . ALA A 1 194 ? -9.252 -2.343 0.931 1.00 98.25 194 ALA A CA 1
ATOM 1454 C C . ALA A 1 194 ? -8.181 -2.964 1.839 1.00 98.25 194 ALA A C 1
ATOM 1456 O O . ALA A 1 194 ? -8.485 -3.478 2.918 1.00 98.25 194 ALA A O 1
ATOM 1457 N N . GLU A 1 195 ? -6.922 -2.884 1.415 1.00 98.12 195 GLU A N 1
ATOM 1458 C CA . GLU A 1 195 ? -5.785 -3.477 2.105 1.00 98.12 195 GLU A CA 1
ATOM 1459 C C . GLU A 1 195 ? -5.428 -2.715 3.383 1.00 98.12 195 GLU A C 1
ATOM 1461 O O . GLU A 1 195 ? -5.196 -3.355 4.404 1.00 98.12 195 GLU A O 1
ATOM 1466 N N . GLU A 1 196 ? -5.477 -1.382 3.415 1.00 98.50 196 GLU A N 1
ATOM 1467 C CA . GLU A 1 196 ? -5.278 -0.639 4.666 1.00 98.50 196 GLU A CA 1
ATOM 1468 C C . GLU A 1 196 ? -6.432 -0.856 5.659 1.00 98.50 196 GLU A C 1
ATOM 1470 O O . GLU A 1 196 ? -6.191 -1.095 6.848 1.00 98.50 196 GLU A O 1
ATOM 1475 N N . LEU A 1 197 ? -7.686 -0.874 5.187 1.00 98.12 197 LEU A N 1
ATOM 1476 C CA . LEU A 1 197 ? -8.847 -1.227 6.016 1.00 98.12 197 LEU A CA 1
ATOM 1477 C C . LEU A 1 197 ? -8.706 -2.623 6.639 1.00 98.12 197 LEU A C 1
ATOM 1479 O O . LEU A 1 197 ? -8.999 -2.808 7.823 1.00 98.12 197 LEU A O 1
ATOM 1483 N N . PHE A 1 198 ? -8.249 -3.602 5.857 1.00 97.75 198 PHE A N 1
ATOM 1484 C CA . PHE A 1 198 ? -8.079 -4.979 6.301 1.00 97.75 198 PHE A CA 1
ATOM 1485 C C . PHE A 1 198 ? -6.820 -5.173 7.158 1.00 97.75 198 PHE A C 1
ATOM 1487 O O . PHE A 1 198 ? -6.918 -5.518 8.339 1.00 97.75 198 PHE A O 1
ATOM 1494 N N . PHE A 1 199 ? -5.633 -4.941 6.597 1.00 98.06 199 PHE A N 1
ATOM 1495 C CA . PHE A 1 199 ? -4.363 -5.241 7.250 1.00 98.06 199 PHE A CA 1
ATOM 1496 C C . PHE A 1 199 ? -4.092 -4.329 8.442 1.00 98.06 199 PHE A C 1
ATOM 1498 O O . PHE A 1 199 ? -3.586 -4.811 9.450 1.00 98.06 199 PHE A O 1
ATOM 1505 N N . ARG A 1 200 ? -4.421 -3.033 8.374 1.00 97.62 200 ARG A N 1
ATOM 1506 C CA . ARG A 1 200 ? -4.074 -2.072 9.438 1.00 97.62 200 ARG A CA 1
ATOM 1507 C C . ARG A 1 200 ? -5.264 -1.892 10.378 1.00 97.62 200 ARG A C 1
ATOM 1509 O O . ARG A 1 200 ? -5.160 -2.145 11.586 1.00 97.62 200 ARG A O 1
ATOM 1516 N N . GLY A 1 201 ? -6.427 -1.599 9.797 1.00 96.12 201 GLY A N 1
ATOM 1517 C CA . GLY A 1 201 ? -7.691 -1.456 10.512 1.00 96.12 201 GLY A CA 1
ATOM 1518 C C . GLY A 1 201 ? -8.114 -2.700 11.303 1.00 96.12 201 GLY A C 1
ATOM 1519 O O . GLY A 1 201 ? -8.526 -2.572 12.455 1.00 96.12 201 GLY A O 1
ATOM 1520 N N . LEU A 1 202 ? -7.998 -3.908 10.736 1.00 96.06 202 LEU A N 1
ATOM 1521 C CA . LEU A 1 202 ? -8.417 -5.146 11.413 1.00 96.06 202 LEU A CA 1
ATOM 1522 C C . LEU A 1 202 ? -7.242 -5.996 11.904 1.00 96.06 202 LEU A C 1
ATOM 1524 O O . LEU A 1 202 ? -7.138 -6.237 13.107 1.00 96.06 202 LEU A O 1
ATOM 1528 N N . PHE A 1 203 ? -6.379 -6.469 11.004 1.00 97.19 203 PHE A N 1
ATOM 1529 C CA . PHE A 1 203 ? -5.415 -7.535 11.299 1.00 97.19 203 PHE A CA 1
ATOM 1530 C C . PHE A 1 203 ? -4.310 -7.092 12.269 1.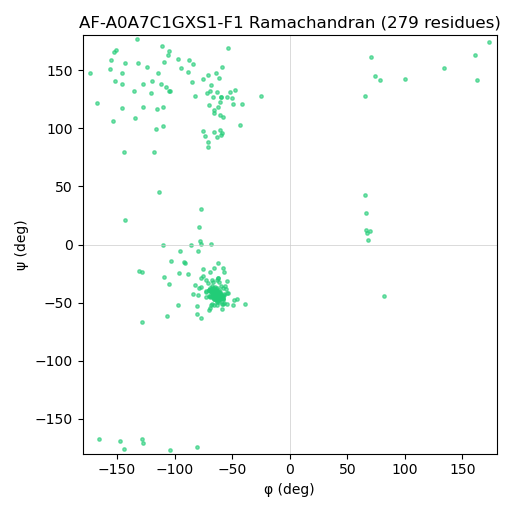00 97.19 203 PHE A C 1
ATOM 1532 O O . PHE A 1 203 ? -4.171 -7.666 13.348 1.00 97.19 203 PHE A O 1
ATOM 1539 N N . TYR A 1 204 ? -3.594 -6.011 11.956 1.00 97.94 204 TYR A N 1
ATOM 1540 C CA . TYR A 1 204 ? -2.599 -5.391 12.832 1.00 97.94 204 TYR A CA 1
ATOM 1541 C C . TYR A 1 204 ? -3.210 -4.975 14.176 1.00 97.94 204 TYR A C 1
ATOM 1543 O O . TYR A 1 204 ? -2.685 -5.309 15.237 1.00 97.94 204 TYR A O 1
ATOM 1551 N N . THR A 1 205 ? -4.372 -4.317 14.148 1.00 95.94 205 THR A N 1
ATOM 1552 C CA . THR A 1 205 ? -5.091 -3.889 15.360 1.00 95.94 205 THR A CA 1
ATOM 1553 C C . THR A 1 205 ? -5.521 -5.081 16.236 1.00 95.94 205 THR A C 1
ATOM 1555 O O . THR A 1 205 ? -5.606 -4.962 17.461 1.00 95.94 205 THR A O 1
ATOM 1558 N N . TRP A 1 206 ? -5.764 -6.253 15.641 1.00 95.75 206 TRP A N 1
ATOM 1559 C CA . TRP A 1 206 ? -6.035 -7.512 16.342 1.00 95.75 206 TRP A CA 1
ATOM 1560 C C . TRP A 1 206 ? -4.752 -8.180 16.878 1.00 95.75 206 TRP A C 1
ATOM 1562 O O . TRP A 1 206 ? -4.774 -8.695 18.001 1.00 95.75 206 TRP A O 1
ATOM 1572 N N . LEU A 1 207 ? -3.638 -8.119 16.137 1.00 96.88 207 LEU A N 1
ATOM 1573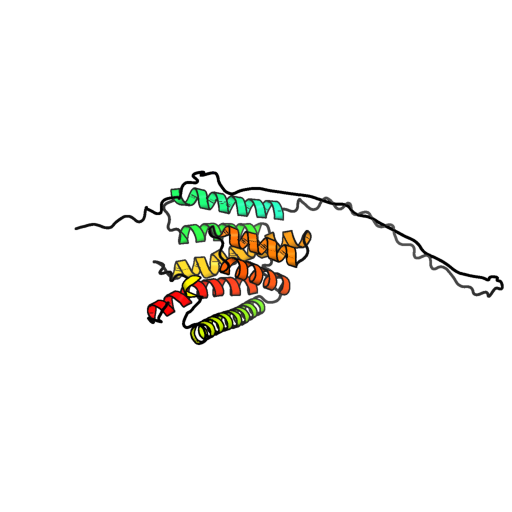 C CA . LEU A 1 207 ? -2.314 -8.602 16.561 1.00 96.88 207 LEU A CA 1
ATOM 1574 C C . LEU A 1 207 ? -1.743 -7.786 17.729 1.00 96.88 207 LEU A C 1
ATOM 1576 O O . LEU A 1 207 ? -1.293 -8.366 18.712 1.00 96.88 207 LEU A O 1
ATOM 1580 N N . LYS A 1 208 ? -1.827 -6.450 17.676 1.00 95.75 208 LYS A N 1
ATOM 1581 C CA . LYS A 1 208 ? -1.335 -5.517 18.712 1.00 95.75 208 LYS A CA 1
ATOM 1582 C C . LYS A 1 208 ? -1.937 -5.768 20.104 1.00 95.75 208 LYS A C 1
ATOM 1584 O O . LYS A 1 208 ? -1.342 -5.419 21.115 1.00 95.75 208 LYS A O 1
ATOM 1589 N N . ARG A 1 209 ? -3.112 -6.402 20.183 1.00 94.62 209 ARG A N 1
ATOM 1590 C CA . ARG A 1 209 ? -3.750 -6.799 21.457 1.00 94.62 209 ARG A CA 1
ATOM 1591 C C . ARG A 1 209 ? -3.178 -8.084 22.068 1.00 94.62 209 ARG A C 1
ATOM 1593 O O . ARG A 1 209 ? -3.619 -8.479 23.141 1.00 94.62 209 ARG A O 1
ATOM 1600 N N . ARG A 1 210 ? -2.273 -8.768 21.362 1.00 95.94 210 ARG A N 1
ATOM 1601 C CA . ARG A 1 210 ? -1.717 -10.091 21.708 1.00 95.94 210 ARG A CA 1
ATOM 1602 C C . ARG A 1 210 ? -0.190 -10.144 21.632 1.00 95.94 210 ARG A C 1
ATOM 1604 O O . ARG A 1 210 ? 0.411 -11.005 22.260 1.00 95.94 210 ARG A O 1
ATOM 1611 N N . LEU A 1 211 ? 0.422 -9.244 20.865 1.00 97.12 211 LEU A N 1
ATOM 1612 C CA . LEU A 1 211 ? 1.861 -9.148 20.634 1.00 97.12 211 LEU A CA 1
ATOM 1613 C C . LEU A 1 211 ? 2.368 -7.746 21.010 1.00 97.12 211 LEU A C 1
ATOM 1615 O O . LEU A 1 211 ? 1.613 -6.780 20.876 1.00 97.12 211 LEU A O 1
ATOM 1619 N N . PRO A 1 212 ? 3.649 -7.594 21.400 1.00 97.75 212 PRO A N 1
ATOM 1620 C CA . PRO A 1 212 ? 4.280 -6.278 21.468 1.00 97.75 212 PRO A CA 1
ATOM 1621 C C . PRO A 1 212 ? 4.244 -5.594 20.093 1.00 97.75 212 PRO A C 1
ATOM 1623 O O . PRO A 1 212 ? 4.254 -6.267 19.061 1.00 97.75 212 PRO A O 1
ATOM 1626 N N . VAL A 1 213 ? 4.253 -4.256 20.076 1.00 97.94 213 VAL A N 1
ATOM 1627 C CA . VAL A 1 213 ? 4.085 -3.428 18.861 1.00 97.94 213 VAL A CA 1
ATOM 1628 C C . VAL A 1 213 ? 4.989 -3.881 17.710 1.00 97.94 213 VAL A C 1
ATOM 1630 O O . VAL A 1 213 ? 4.497 -4.108 16.608 1.00 97.94 213 VAL A O 1
ATOM 1633 N N . ILE A 1 214 ? 6.283 -4.099 17.973 1.00 98.12 214 ILE A N 1
ATOM 1634 C CA . ILE A 1 214 ? 7.259 -4.566 16.971 1.00 98.12 214 ILE A CA 1
ATOM 1635 C C . ILE A 1 214 ? 6.861 -5.936 16.394 1.00 98.12 214 ILE A C 1
ATOM 1637 O O . ILE A 1 214 ? 6.884 -6.125 15.180 1.00 98.12 214 ILE A O 1
ATOM 1641 N N . GLY A 1 215 ? 6.426 -6.875 17.241 1.00 98.19 215 GLY A N 1
ATOM 1642 C CA . GLY A 1 215 ? 5.951 -8.190 16.803 1.00 98.19 215 GLY A CA 1
ATOM 1643 C C . GLY A 1 215 ? 4.684 -8.099 15.949 1.00 98.19 215 GLY A C 1
ATOM 1644 O O . GLY A 1 215 ? 4.593 -8.756 14.916 1.00 98.19 215 GLY A O 1
ATOM 1645 N N . ALA A 1 216 ? 3.736 -7.235 16.324 1.00 98.31 216 ALA A N 1
ATOM 1646 C CA . ALA A 1 216 ? 2.536 -6.985 15.527 1.00 98.31 216 ALA A CA 1
ATOM 1647 C C . ALA A 1 216 ? 2.862 -6.354 14.159 1.00 98.31 216 ALA A C 1
ATOM 1649 O O . ALA A 1 216 ? 2.272 -6.758 13.158 1.00 98.31 216 ALA A O 1
ATOM 1650 N N . VAL A 1 217 ? 3.820 -5.416 14.096 1.00 98.62 217 VAL A N 1
ATOM 1651 C CA . VAL A 1 217 ? 4.288 -4.798 12.840 1.00 98.62 217 VAL A CA 1
ATOM 1652 C C . VAL A 1 217 ? 4.920 -5.852 11.931 1.00 98.62 217 VAL A C 1
ATOM 1654 O O . VAL A 1 217 ? 4.496 -5.992 10.786 1.00 98.62 217 VAL A O 1
ATOM 1657 N N . ILE A 1 218 ? 5.882 -6.628 12.443 1.00 98.44 218 ILE A N 1
ATOM 1658 C CA . ILE A 1 218 ? 6.608 -7.640 11.659 1.00 98.44 218 ILE A CA 1
ATOM 1659 C C . ILE A 1 218 ? 5.652 -8.717 11.135 1.00 98.44 218 ILE A C 1
ATOM 1661 O O . ILE A 1 218 ? 5.646 -8.996 9.938 1.00 98.44 218 ILE A O 1
ATOM 1665 N N . VAL A 1 219 ? 4.798 -9.289 11.994 1.00 98.38 219 VAL A N 1
ATOM 1666 C CA . VAL A 1 219 ? 3.842 -10.330 11.577 1.00 98.38 219 VAL A CA 1
ATOM 1667 C C . VAL A 1 219 ? 2.833 -9.776 10.567 1.00 98.38 219 VAL A C 1
ATOM 1669 O O . VAL A 1 219 ? 2.571 -10.425 9.556 1.00 98.38 219 VAL A O 1
ATOM 1672 N N . SER A 1 220 ? 2.309 -8.562 10.773 1.00 98.06 220 SER A N 1
ATOM 1673 C CA . SER A 1 220 ? 1.389 -7.947 9.808 1.00 98.06 220 SER A CA 1
ATOM 1674 C C . SER A 1 220 ? 2.051 -7.684 8.453 1.00 98.06 220 SER A C 1
ATOM 1676 O O . SER A 1 220 ? 1.418 -7.903 7.422 1.00 98.06 220 SER A O 1
ATOM 1678 N N . ALA A 1 221 ? 3.310 -7.239 8.435 1.00 98.19 221 ALA A N 1
ATOM 1679 C CA . ALA A 1 221 ? 4.050 -6.969 7.206 1.00 98.19 221 ALA A CA 1
ATOM 1680 C C . ALA A 1 221 ? 4.416 -8.249 6.436 1.00 98.19 221 ALA A C 1
ATOM 1682 O O . ALA A 1 221 ? 4.300 -8.279 5.213 1.00 98.19 221 ALA A O 1
ATOM 1683 N N . LEU A 1 222 ? 4.799 -9.323 7.138 1.00 97.88 222 LEU A N 1
ATOM 1684 C CA . LEU A 1 222 ? 5.093 -10.626 6.532 1.00 97.88 222 LEU A CA 1
ATOM 1685 C C . LEU A 1 222 ? 3.856 -11.247 5.873 1.00 97.88 222 LEU A C 1
ATOM 1687 O O . LEU A 1 222 ? 3.954 -11.769 4.763 1.00 97.88 222 LEU A O 1
ATOM 1691 N N . VAL A 1 223 ? 2.689 -11.158 6.521 1.00 96.62 223 VAL A N 1
ATOM 1692 C CA . VAL A 1 223 ? 1.423 -11.657 5.956 1.00 96.62 223 VAL A CA 1
ATOM 1693 C C . VAL A 1 223 ? 0.967 -10.781 4.783 1.00 96.62 223 VAL A C 1
ATOM 1695 O O . VAL A 1 223 ? 0.541 -11.320 3.765 1.00 96.62 223 VAL A O 1
ATOM 1698 N N . PHE A 1 224 ? 1.128 -9.455 4.873 1.00 97.00 224 PHE A N 1
ATOM 1699 C CA . PHE A 1 224 ? 0.873 -8.525 3.764 1.00 97.00 224 PHE A CA 1
ATOM 1700 C C . PHE A 1 224 ? 1.727 -8.849 2.526 1.00 97.00 224 PHE A C 1
ATOM 1702 O O . PHE A 1 224 ? 1.182 -9.039 1.440 1.00 97.00 224 PHE A O 1
ATOM 1709 N N . ALA A 1 225 ? 3.047 -8.996 2.685 1.00 96.06 225 ALA A N 1
ATOM 1710 C CA . ALA A 1 225 ? 3.945 -9.350 1.584 1.00 96.06 225 ALA A CA 1
ATOM 1711 C C . ALA A 1 225 ? 3.626 -10.741 1.002 1.00 96.06 225 ALA A C 1
ATOM 1713 O O . ALA A 1 225 ? 3.530 -10.904 -0.209 1.00 96.06 225 ALA A O 1
ATOM 1714 N N . SER A 1 226 ? 3.360 -11.735 1.855 1.00 93.62 226 SER A N 1
ATOM 1715 C CA . SER A 1 226 ? 2.983 -13.087 1.410 1.00 93.62 226 SER A CA 1
ATOM 1716 C C . SER A 1 226 ? 1.659 -13.123 0.629 1.00 93.62 226 SER A C 1
ATOM 1718 O O . SER A 1 226 ? 1.495 -13.942 -0.273 1.00 93.62 226 SER A O 1
ATOM 1720 N N . ALA A 1 227 ? 0.714 -12.224 0.928 1.00 90.19 227 ALA A N 1
ATOM 1721 C CA . ALA A 1 227 ? -0.583 -12.175 0.251 1.00 90.19 227 ALA A CA 1
ATOM 1722 C C . ALA A 1 227 ? -0.488 -11.799 -1.242 1.00 90.19 227 ALA A C 1
ATOM 1724 O O . ALA A 1 227 ? -1.395 -12.129 -2.010 1.00 90.19 227 ALA A O 1
ATOM 1725 N N . HIS A 1 228 ? 0.608 -11.170 -1.676 1.00 86.25 228 HIS A N 1
ATOM 1726 C CA . HIS A 1 228 ? 0.831 -10.748 -3.064 1.00 86.25 228 HIS A CA 1
ATOM 1727 C C . HIS A 1 228 ? 1.261 -11.892 -4.009 1.00 86.25 228 HIS A C 1
ATOM 1729 O O . HIS A 1 228 ? 1.527 -11.658 -5.186 1.00 86.25 228 HIS A O 1
ATOM 1735 N N . GLY A 1 229 ? 1.333 -13.137 -3.524 1.00 83.31 229 GLY A N 1
ATOM 1736 C CA . GLY A 1 229 ? 1.637 -14.332 -4.324 1.00 83.31 229 GLY A CA 1
ATOM 1737 C C . GLY A 1 229 ? 3.131 -14.547 -4.580 1.00 83.31 229 GLY A C 1
ATOM 1738 O O . GLY A 1 229 ? 3.622 -15.655 -4.386 1.00 83.31 229 GLY A O 1
ATOM 1739 N N . VAL A 1 230 ? 3.869 -13.490 -4.930 1.00 85.06 230 VAL A N 1
ATOM 1740 C CA . VAL A 1 230 ? 5.341 -13.488 -4.974 1.00 85.06 230 VAL A CA 1
ATOM 1741 C C . VAL A 1 230 ? 5.862 -12.516 -3.926 1.00 85.06 230 VAL A C 1
ATOM 1743 O O . VAL A 1 230 ? 5.612 -11.315 -4.014 1.00 85.06 230 VAL A O 1
ATOM 1746 N N . PHE A 1 231 ? 6.596 -13.040 -2.944 1.00 88.75 231 PHE A N 1
ATOM 1747 C CA . PHE A 1 231 ? 7.171 -12.253 -1.857 1.00 88.75 231 PHE A CA 1
ATOM 1748 C C . PHE A 1 231 ? 8.241 -11.287 -2.386 1.00 88.75 231 PHE A C 1
ATOM 1750 O O . PHE A 1 231 ? 9.291 -11.720 -2.861 1.00 88.75 231 PHE A O 1
ATOM 1757 N N . SER A 1 232 ? 7.996 -9.981 -2.269 1.00 90.25 232 SER A N 1
ATOM 1758 C CA . SER A 1 232 ? 8.956 -8.939 -2.653 1.00 90.25 232 SER A CA 1
ATOM 1759 C C . SER A 1 232 ? 9.487 -8.164 -1.438 1.00 90.25 232 SER A C 1
ATOM 1761 O O . SER A 1 232 ? 8.692 -7.747 -0.587 1.00 90.25 232 SER A O 1
ATOM 1763 N N . PRO A 1 233 ? 10.799 -7.853 -1.374 1.00 92.50 233 PRO A N 1
ATOM 1764 C CA . PRO A 1 233 ? 11.349 -6.924 -0.384 1.00 92.50 233 PRO A CA 1
ATOM 1765 C C . PRO A 1 233 ? 10.654 -5.553 -0.385 1.00 92.50 233 PRO A C 1
ATOM 1767 O O . PRO A 1 233 ? 10.519 -4.941 0.671 1.00 92.50 233 PRO A O 1
ATOM 1770 N N . VAL A 1 234 ? 10.158 -5.096 -1.543 1.00 93.69 234 VAL A N 1
ATOM 1771 C CA . VAL A 1 234 ? 9.415 -3.830 -1.679 1.00 93.69 234 VAL A CA 1
ATOM 1772 C C . VAL A 1 234 ? 8.075 -3.902 -0.939 1.00 93.69 234 VAL A C 1
ATOM 1774 O O . VAL A 1 234 ? 7.739 -2.997 -0.177 1.00 93.69 234 VAL A O 1
ATOM 1777 N N . GLN A 1 235 ? 7.340 -5.010 -1.088 1.00 95.19 235 GLN A N 1
ATOM 1778 C CA . GLN A 1 235 ? 6.076 -5.243 -0.377 1.00 95.19 235 GLN A CA 1
ATOM 1779 C C . GLN A 1 235 ? 6.298 -5.420 1.128 1.00 95.19 235 GLN A C 1
ATOM 1781 O O . GLN A 1 235 ? 5.476 -4.964 1.915 1.00 95.19 235 GLN A O 1
ATOM 1786 N N . LEU A 1 236 ? 7.402 -6.051 1.549 1.00 97.44 236 LEU A N 1
ATOM 1787 C CA . LEU A 1 236 ? 7.749 -6.159 2.968 1.00 97.44 236 LEU A CA 1
ATOM 1788 C C . LEU A 1 236 ? 8.063 -4.781 3.567 1.00 97.44 236 LEU A C 1
ATOM 1790 O O . LEU A 1 236 ? 7.537 -4.443 4.627 1.00 97.44 236 LEU A O 1
ATOM 1794 N N . ALA A 1 237 ? 8.881 -3.975 2.882 1.00 97.44 237 ALA A N 1
ATOM 1795 C CA . ALA A 1 237 ? 9.248 -2.631 3.319 1.00 97.44 237 ALA A CA 1
ATOM 1796 C C . ALA A 1 237 ? 8.023 -1.703 3.405 1.00 97.44 237 ALA A C 1
ATOM 1798 O O . ALA A 1 237 ? 7.811 -1.073 4.442 1.00 97.44 237 ALA A O 1
ATOM 1799 N N . GLY A 1 238 ? 7.170 -1.687 2.372 1.00 97.75 238 GLY A N 1
ATOM 1800 C CA . GLY A 1 238 ? 5.869 -1.010 2.413 1.00 97.75 238 GLY A CA 1
ATOM 1801 C C . GLY A 1 238 ? 4.976 -1.566 3.526 1.00 97.75 238 GLY A C 1
ATOM 1802 O O . GLY A 1 238 ? 4.421 -0.817 4.323 1.00 97.75 238 GLY A O 1
ATOM 1803 N N . GLY A 1 239 ? 4.942 -2.892 3.671 1.00 98.25 239 GLY A N 1
ATOM 1804 C CA . GLY A 1 239 ? 4.236 -3.619 4.721 1.00 98.25 239 GLY A CA 1
ATOM 1805 C C . GLY A 1 239 ? 4.514 -3.080 6.126 1.00 98.25 239 GLY A C 1
ATOM 1806 O O . GLY A 1 239 ? 3.571 -2.759 6.859 1.00 98.25 239 GLY A O 1
ATOM 1807 N N . ILE A 1 240 ? 5.806 -2.952 6.454 1.00 98.75 240 ILE A N 1
ATOM 1808 C CA . ILE A 1 240 ? 6.331 -2.387 7.705 1.00 98.75 240 ILE A CA 1
ATOM 1809 C C . ILE A 1 240 ? 5.985 -0.898 7.800 1.00 98.75 240 ILE A C 1
ATOM 1811 O O . ILE A 1 240 ? 5.405 -0.476 8.799 1.00 98.75 240 ILE A O 1
ATOM 1815 N N . LEU A 1 241 ? 6.298 -0.112 6.765 1.00 98.56 241 LEU A N 1
ATOM 1816 C CA . LEU A 1 241 ? 6.074 1.335 6.723 1.00 98.56 241 LEU A CA 1
ATOM 1817 C C . LEU A 1 241 ? 4.613 1.700 7.009 1.00 98.56 241 LEU A C 1
ATOM 1819 O O . LEU A 1 241 ? 4.345 2.511 7.892 1.00 98.56 241 LEU A O 1
ATOM 1823 N N . PHE A 1 242 ? 3.661 1.077 6.313 1.00 98.62 242 PHE A N 1
ATOM 1824 C CA . PHE A 1 242 ? 2.235 1.372 6.469 1.00 98.62 242 PHE A CA 1
ATOM 1825 C C . PHE A 1 242 ? 1.739 0.987 7.873 1.00 98.62 242 PHE A C 1
ATOM 1827 O O . PHE A 1 242 ? 0.943 1.710 8.467 1.00 98.62 242 PHE A O 1
ATOM 1834 N N . ALA A 1 243 ? 2.248 -0.112 8.449 1.00 98.56 243 ALA A N 1
ATOM 1835 C CA . ALA A 1 243 ? 1.927 -0.513 9.820 1.00 98.56 243 ALA A CA 1
ATOM 1836 C C . ALA A 1 243 ? 2.511 0.453 10.873 1.00 98.56 243 ALA A C 1
ATOM 1838 O O . ALA A 1 243 ? 1.821 0.785 11.833 1.00 98.56 243 ALA A O 1
ATOM 1839 N N . VAL A 1 244 ? 3.739 0.951 10.679 1.00 98.69 244 VAL A N 1
ATOM 1840 C CA . VAL A 1 244 ? 4.367 1.964 11.552 1.00 98.69 244 VAL A CA 1
ATOM 1841 C C . VAL A 1 244 ? 3.644 3.311 11.456 1.00 98.69 244 VAL A C 1
ATOM 1843 O O . VAL A 1 244 ? 3.366 3.931 12.481 1.00 98.69 244 VAL A O 1
ATOM 1846 N N . VAL A 1 245 ? 3.280 3.752 10.247 1.00 98.44 245 VAL A N 1
ATOM 1847 C CA . VAL A 1 245 ? 2.497 4.982 10.051 1.00 98.44 245 VAL A CA 1
ATOM 1848 C C . VAL A 1 245 ? 1.116 4.840 10.688 1.00 98.44 245 VAL A C 1
ATOM 1850 O O . VAL A 1 245 ? 0.701 5.731 11.422 1.00 98.44 245 VAL A O 1
ATOM 1853 N N . TYR A 1 246 ? 0.421 3.717 10.490 1.00 98.50 246 TYR A N 1
ATOM 1854 C CA . TYR A 1 246 ? -0.864 3.470 11.146 1.00 98.50 246 TYR A CA 1
ATOM 1855 C C . TYR A 1 246 ? -0.751 3.464 12.678 1.00 98.50 246 TYR A C 1
ATOM 1857 O O . TYR A 1 246 ? -1.588 4.061 13.351 1.00 98.50 246 TYR A O 1
ATOM 1865 N N . GLU A 1 247 ? 0.294 2.847 13.234 1.00 97.94 247 GLU A N 1
ATOM 1866 C CA . GLU A 1 247 ? 0.546 2.833 14.679 1.00 97.94 247 GLU A CA 1
ATOM 1867 C C . GLU A 1 247 ? 0.770 4.240 15.249 1.00 97.94 247 GLU A C 1
ATOM 1869 O O . GLU A 1 247 ? 0.260 4.561 16.322 1.00 97.94 247 GLU A O 1
ATOM 1874 N N . TRP A 1 248 ? 1.483 5.098 14.514 1.00 97.31 248 TRP A N 1
ATOM 1875 C CA . TRP A 1 248 ? 1.714 6.490 14.900 1.00 97.31 248 TRP A CA 1
ATOM 1876 C C . TRP A 1 248 ? 0.467 7.377 14.747 1.00 97.31 248 TRP A C 1
ATOM 1878 O O . TRP A 1 248 ? 0.207 8.225 15.601 1.00 97.31 248 TRP A O 1
ATOM 1888 N N . ARG A 1 249 ? -0.301 7.213 13.661 1.00 96.62 249 ARG A N 1
ATOM 1889 C CA . ARG A 1 249 ? -1.444 8.085 13.328 1.00 96.62 249 ARG A CA 1
ATOM 1890 C C . ARG A 1 249 ? -2.770 7.644 13.949 1.00 96.62 249 ARG A C 1
ATOM 1892 O O . ARG A 1 249 ? -3.669 8.466 14.102 1.00 96.62 249 ARG A O 1
ATOM 1899 N N . GLY A 1 250 ? -2.935 6.357 14.251 1.00 95.44 250 GLY A N 1
ATOM 1900 C CA . GLY A 1 250 ? -4.198 5.772 14.715 1.00 95.44 250 GLY A CA 1
ATOM 1901 C C . GLY A 1 250 ? -5.329 5.764 13.673 1.00 95.44 250 GLY A C 1
ATOM 1902 O O . GLY A 1 250 ? -6.472 5.477 14.026 1.00 95.44 250 GLY A O 1
ATOM 1903 N N . SER A 1 251 ? -5.036 6.078 12.406 1.00 97.00 251 SER A N 1
ATOM 1904 C CA . SER A 1 251 ? -5.997 6.061 11.299 1.00 97.00 251 SER A CA 1
ATOM 1905 C C . SER A 1 251 ? -5.345 5.573 10.005 1.00 97.00 251 SER A C 1
ATOM 1907 O O . SER A 1 251 ? -4.128 5.674 9.840 1.00 97.00 251 SER A O 1
ATOM 1909 N N . ILE A 1 252 ? -6.148 5.044 9.079 1.00 98.12 252 ILE A N 1
ATOM 1910 C CA . ILE A 1 252 ? -5.632 4.476 7.823 1.00 98.12 252 ILE A CA 1
ATOM 1911 C C . ILE A 1 252 ? -5.198 5.528 6.798 1.00 98.12 252 ILE A C 1
ATOM 1913 O O . ILE A 1 252 ? -4.429 5.203 5.905 1.00 98.12 252 ILE A O 1
ATOM 1917 N N . TRP A 1 253 ? -5.679 6.771 6.883 1.00 98.50 253 TRP A N 1
ATOM 1918 C CA . TRP A 1 253 ? -5.637 7.713 5.756 1.00 98.50 253 TRP A CA 1
ATOM 1919 C C . TRP A 1 253 ? -4.224 8.106 5.312 1.00 98.50 253 TRP A C 1
ATOM 1921 O O . TRP A 1 253 ? -3.958 8.148 4.112 1.00 98.50 253 TRP A O 1
ATOM 1931 N N . ALA A 1 254 ? -3.302 8.332 6.251 1.00 98.12 254 ALA A N 1
ATOM 1932 C CA . ALA A 1 254 ? -1.907 8.616 5.915 1.00 98.12 254 ALA A CA 1
ATOM 1933 C C . ALA A 1 254 ? -1.216 7.395 5.278 1.00 98.12 254 ALA A C 1
ATOM 1935 O O . ALA A 1 254 ? -0.526 7.536 4.272 1.00 98.12 254 ALA A O 1
ATOM 1936 N N . ALA A 1 255 ? -1.442 6.193 5.823 1.00 98.44 255 ALA A N 1
ATOM 1937 C CA . ALA A 1 255 ? -0.901 4.946 5.280 1.00 98.44 255 ALA A CA 1
ATOM 1938 C C . ALA A 1 255 ? -1.478 4.632 3.887 1.00 98.44 255 ALA A C 1
ATOM 1940 O O . ALA A 1 255 ? -0.726 4.294 2.982 1.00 98.44 255 ALA A O 1
ATOM 1941 N N . PHE A 1 256 ? -2.782 4.844 3.689 1.00 98.69 256 PHE A N 1
ATOM 1942 C CA . PHE A 1 256 ? -3.482 4.712 2.410 1.00 98.69 256 PHE A CA 1
ATOM 1943 C C . PHE A 1 256 ? -2.882 5.617 1.332 1.00 98.69 256 PHE A C 1
ATOM 1945 O O . PHE A 1 256 ? -2.603 5.142 0.233 1.00 98.69 256 PHE A O 1
ATOM 1952 N N . VAL A 1 257 ? -2.622 6.892 1.644 1.00 98.69 257 VAL A N 1
ATOM 1953 C CA . VAL A 1 257 ? -1.979 7.805 0.688 1.00 98.69 257 VAL A CA 1
ATOM 1954 C C . VAL A 1 257 ? -0.562 7.347 0.356 1.00 98.69 257 VAL A C 1
ATOM 1956 O O . VAL A 1 257 ? -0.221 7.294 -0.822 1.00 98.69 257 VAL A O 1
ATOM 1959 N N . ILE A 1 258 ? 0.250 6.967 1.348 1.00 98.62 258 ILE A N 1
ATOM 1960 C CA . ILE A 1 258 ? 1.622 6.478 1.114 1.00 98.62 258 ILE A CA 1
ATOM 1961 C C . ILE A 1 258 ? 1.614 5.178 0.292 1.00 98.62 258 ILE A C 1
ATOM 1963 O O . ILE A 1 258 ? 2.453 5.007 -0.586 1.00 98.62 258 ILE A O 1
ATOM 1967 N N . HIS A 1 259 ? 0.652 4.285 0.523 1.00 98.56 259 HIS A N 1
ATOM 1968 C CA . HIS A 1 259 ? 0.496 3.040 -0.226 1.00 98.56 259 HIS A CA 1
ATOM 1969 C C . HIS A 1 259 ? 0.062 3.318 -1.677 1.00 98.56 259 HIS A C 1
ATOM 1971 O O . HIS A 1 259 ? 0.744 2.900 -2.611 1.00 98.56 259 HIS A O 1
ATOM 1977 N N . GLY A 1 260 ? -1.003 4.095 -1.892 1.00 98.56 260 GLY A N 1
ATOM 1978 C CA . GLY A 1 260 ? -1.484 4.442 -3.234 1.00 98.56 260 GLY A CA 1
ATOM 1979 C C . GLY A 1 260 ? -0.471 5.231 -4.070 1.00 98.56 260 GLY A C 1
ATOM 1980 O O . GLY A 1 260 ? -0.266 4.928 -5.244 1.00 98.56 260 GLY A O 1
ATOM 1981 N N . THR A 1 261 ? 0.230 6.193 -3.463 1.00 98.25 261 THR A N 1
ATOM 1982 C CA . THR A 1 261 ? 1.320 6.935 -4.131 1.00 98.25 261 THR A CA 1
ATOM 1983 C C . THR A 1 261 ? 2.587 6.097 -4.312 1.00 98.25 261 THR A C 1
ATOM 1985 O O . THR A 1 261 ? 3.279 6.263 -5.313 1.00 98.25 261 THR A O 1
ATOM 1988 N N . GLY A 1 262 ? 2.868 5.152 -3.410 1.00 97.94 262 GLY A N 1
ATOM 1989 C CA . GLY A 1 262 ? 3.919 4.149 -3.577 1.00 97.94 262 GLY A CA 1
ATOM 1990 C C . GLY A 1 262 ? 3.668 3.260 -4.795 1.00 97.94 262 GLY A C 1
ATOM 1991 O O . GLY A 1 262 ? 4.557 3.110 -5.631 1.00 97.94 262 GLY A O 1
ATOM 1992 N N . ASN A 1 263 ? 2.442 2.755 -4.958 1.00 97.94 263 ASN A N 1
ATOM 1993 C CA . ASN A 1 263 ? 2.040 1.964 -6.126 1.00 97.94 263 ASN A CA 1
ATOM 1994 C C . ASN A 1 263 ? 2.085 2.798 -7.418 1.00 97.94 263 ASN A C 1
ATOM 1996 O O . ASN A 1 263 ? 2.572 2.319 -8.443 1.00 97.94 263 ASN A O 1
ATOM 2000 N N . LEU A 1 264 ? 1.673 4.070 -7.358 1.00 97.94 264 LEU A N 1
ATOM 2001 C CA . LEU A 1 264 ? 1.821 5.014 -8.467 1.00 97.94 264 LEU A CA 1
ATOM 2002 C C . LEU A 1 264 ? 3.297 5.220 -8.852 1.00 97.94 264 LEU A C 1
ATOM 2004 O O . LEU A 1 264 ? 3.624 5.214 -10.034 1.00 97.94 264 LEU A O 1
ATOM 2008 N N . GLY A 1 265 ? 4.197 5.352 -7.874 1.00 97.12 265 GLY A N 1
ATOM 2009 C CA . GLY A 1 265 ? 5.641 5.457 -8.105 1.00 97.12 265 GLY A CA 1
ATOM 2010 C C . GLY A 1 265 ? 6.241 4.183 -8.706 1.00 97.12 265 GLY A C 1
ATOM 2011 O O . GLY A 1 265 ? 6.980 4.261 -9.684 1.00 97.12 265 GLY A O 1
ATOM 2012 N N . ILE A 1 266 ? 5.867 3.012 -8.180 1.00 95.88 266 ILE A N 1
ATOM 2013 C CA . ILE A 1 266 ? 6.253 1.686 -8.700 1.00 95.88 266 ILE A CA 1
ATOM 2014 C C . ILE A 1 266 ? 5.857 1.521 -10.173 1.00 95.88 266 ILE A C 1
ATOM 2016 O O . ILE A 1 266 ? 6.599 0.905 -10.934 1.00 95.88 266 ILE A O 1
ATOM 2020 N N . TRP A 1 267 ? 4.718 2.081 -10.585 1.00 96.38 267 TRP A N 1
ATOM 2021 C CA . TRP A 1 267 ? 4.258 2.051 -11.971 1.00 96.38 267 TRP A CA 1
ATOM 2022 C C . TRP A 1 267 ? 4.936 3.110 -12.854 1.00 96.38 267 TRP A C 1
ATOM 2024 O O . TRP A 1 267 ? 5.493 2.775 -13.902 1.00 96.38 267 TRP A O 1
ATOM 2034 N N . LEU A 1 268 ? 4.909 4.383 -12.444 1.00 96.25 268 LEU A N 1
ATOM 2035 C CA . LEU A 1 268 ? 5.335 5.501 -13.290 1.00 96.25 268 LEU A CA 1
ATOM 2036 C C . LEU A 1 268 ? 6.854 5.645 -13.405 1.00 96.25 268 LEU A C 1
ATOM 2038 O O . LEU A 1 268 ? 7.326 5.989 -14.484 1.00 96.25 268 LEU A O 1
ATOM 2042 N N . VAL A 1 269 ? 7.631 5.385 -12.346 1.00 95.19 269 VAL A N 1
ATOM 2043 C CA . VAL A 1 269 ? 9.098 5.549 -12.385 1.00 95.19 269 VAL A CA 1
ATOM 2044 C C . VAL A 1 269 ? 9.747 4.680 -13.470 1.00 95.19 269 VAL A C 1
ATOM 2046 O O . VAL A 1 269 ? 10.416 5.258 -14.329 1.00 95.19 269 VAL A O 1
ATOM 2049 N N . PRO A 1 270 ? 9.548 3.344 -13.518 1.00 94.62 270 PRO A N 1
ATOM 2050 C CA . PRO A 1 270 ? 10.129 2.539 -14.587 1.00 94.62 270 PRO A CA 1
ATOM 2051 C C . PRO A 1 270 ? 9.512 2.881 -15.950 1.00 94.62 270 PRO A C 1
ATOM 2053 O O . PRO A 1 270 ? 10.242 2.991 -16.926 1.00 94.62 270 PRO A O 1
ATOM 2056 N N . LEU A 1 271 ? 8.198 3.140 -16.034 1.00 94.50 271 LEU A N 1
ATOM 2057 C CA . LEU A 1 271 ? 7.551 3.496 -17.302 1.00 94.50 271 LEU A CA 1
ATOM 2058 C C . LEU A 1 271 ? 8.154 4.763 -17.932 1.00 94.50 271 LEU A C 1
ATOM 2060 O O . LEU A 1 271 ? 8.424 4.778 -19.134 1.00 94.50 271 LEU A O 1
ATOM 2064 N N . LEU A 1 272 ? 8.380 5.810 -17.135 1.00 93.75 272 LEU A N 1
ATOM 2065 C CA . LEU A 1 272 ? 9.013 7.050 -17.580 1.00 93.75 272 LEU A CA 1
ATOM 2066 C C . LEU A 1 272 ? 10.497 6.836 -17.892 1.00 93.75 272 LEU A C 1
ATOM 2068 O O . LEU A 1 272 ? 10.954 7.285 -18.939 1.00 93.75 272 LEU A O 1
ATOM 2072 N N . ALA A 1 273 ? 11.236 6.117 -17.045 1.00 92.00 273 ALA A N 1
ATOM 2073 C CA . ALA A 1 273 ? 12.665 5.886 -17.241 1.00 92.00 273 ALA A CA 1
ATOM 2074 C C . ALA A 1 273 ? 12.968 5.104 -18.534 1.00 92.00 273 ALA A C 1
ATOM 2076 O O . ALA A 1 273 ? 13.802 5.553 -19.325 1.00 92.00 273 ALA A O 1
ATOM 2077 N N . SER A 1 274 ? 12.231 4.020 -18.816 1.00 89.50 274 SER A N 1
ATOM 2078 C CA . SER A 1 274 ? 12.363 3.281 -20.081 1.00 89.50 274 SER A CA 1
ATOM 2079 C C . SER A 1 274 ? 11.904 4.114 -21.290 1.00 89.50 274 SER A C 1
ATOM 2081 O O . SER A 1 274 ? 12.441 3.963 -22.384 1.00 89.50 274 SER A O 1
ATOM 2083 N N . SER A 1 275 ? 10.914 5.004 -21.125 1.00 90.25 275 SER A N 1
ATOM 2084 C CA . SER A 1 275 ? 10.425 5.872 -22.216 1.00 90.25 275 SER A CA 1
ATOM 2085 C C . SER A 1 275 ? 11.376 7.029 -22.539 1.00 90.25 275 SER A C 1
ATOM 2087 O O . SER A 1 275 ? 11.405 7.500 -23.671 1.00 90.25 275 SER A O 1
ATOM 2089 N N . LEU A 1 276 ? 12.171 7.467 -21.559 1.00 91.12 276 LEU A N 1
ATOM 2090 C CA . LEU A 1 276 ? 13.233 8.466 -21.714 1.00 91.12 276 LEU A CA 1
ATOM 2091 C C . LEU A 1 276 ? 14.574 7.852 -22.163 1.00 91.12 276 LEU A C 1
ATOM 2093 O O . LEU A 1 276 ? 15.545 8.585 -22.336 1.00 91.12 276 LEU A O 1
ATOM 2097 N N . GLY A 1 277 ? 14.645 6.527 -22.344 1.00 87.31 277 GLY A N 1
ATOM 2098 C CA . GLY A 1 277 ? 15.849 5.832 -22.806 1.00 87.31 277 GLY A CA 1
ATOM 2099 C C . GLY A 1 277 ? 17.019 5.876 -21.818 1.00 87.31 277 GLY A C 1
ATOM 2100 O O . GLY A 1 277 ? 18.175 5.836 -22.241 1.00 87.31 277 GLY A O 1
ATOM 2101 N N . ILE A 1 278 ? 16.749 5.991 -20.512 1.00 85.00 278 ILE A N 1
ATOM 2102 C CA . ILE A 1 278 ? 17.811 6.034 -19.499 1.00 85.00 278 ILE A CA 1
ATOM 2103 C C . ILE A 1 278 ? 18.511 4.668 -19.473 1.00 85.00 278 ILE A C 1
ATOM 2105 O O . ILE A 1 278 ? 17.867 3.635 -19.333 1.00 85.00 278 ILE A O 1
ATOM 2109 N N . SER A 1 279 ? 19.838 4.634 -19.609 1.00 72.94 279 SER A N 1
ATOM 2110 C CA . SER A 1 279 ? 20.566 3.368 -19.730 1.00 72.94 279 SER A CA 1
ATOM 2111 C C . SER A 1 279 ? 20.438 2.495 -18.472 1.00 72.94 279 SER A C 1
ATOM 2113 O O . SER A 1 279 ? 20.613 2.942 -17.332 1.00 72.94 279 SER A O 1
ATOM 2115 N N . GLY A 1 280 ? 20.109 1.217 -18.682 1.00 75.69 280 GLY A N 1
ATOM 2116 C CA . GLY A 1 280 ? 19.784 0.301 -17.591 1.00 75.69 280 GLY A CA 1
ATOM 2117 C C . GLY A 1 280 ? 18.509 0.702 -16.841 1.00 75.69 280 GLY A C 1
ATOM 2118 O O . GLY A 1 280 ? 18.517 0.673 -15.611 1.00 75.69 280 GLY A O 1
ATOM 2119 N N . TRP A 1 281 ? 17.472 1.108 -17.576 1.00 71.06 281 TRP A N 1
ATOM 2120 C CA . TRP A 1 281 ? 16.061 1.243 -17.196 1.00 71.06 281 TRP A CA 1
ATOM 2121 C C . TRP A 1 281 ? 15.179 0.814 -18.379 1.00 71.06 281 TRP A C 1
ATOM 2123 O O . TRP A 1 281 ? 15.709 0.742 -19.509 1.00 71.06 281 TRP A O 1
#

pLDDT: mean 78.08, std 27.54, range [25.17, 98.75]

Sequence (281 aa):
MSEVLPWSTCPAVPITTRFMKEKYTPAPARPSIFFLTGVATGGSTKPSPGPVHSRHPMFSCLCPPATSRYRTGTPMDRVPALIIAVFVLEVISRALYPSVGIDPLLYTLVVRSIQVLAVLVFAFSRCGIRASSILRELAMGCALALGIGAAVLAAEMLARLIFGAGYLPRLLIAQRPLDPWLFFAVACVAAPLAEELFFRGLFYTWLKRRLPVIGAVIVSALVFASAHGVFSPVQLAGGILFAVVYEWRGSIWAAFVIHGTGNLGIWLVPLLASSLGISGW

Foldseek 3Di:
DDDDDDPPDPDDDDPDDDDDDDDDDDDDDDDDDDDDDDDDDDDDDDDDDDDDDDDDDDDPPPDDPPDPPPPPPDPPPCLVVLLVVLVVLLVVLVVCVVVPPDDPLVSLLVSLVVLLVSLCVPPVVQLQADAPDLVVLQVLLVVVLVVVLVVQVVVQVVCCVPVVAGDLLVQFDADDDPDPVSCLCRQLPSVLSSCSSNLQRRQLSVVVVPDPLVVSQQVSLVVQQVSVVDRGPLSSVLSNVQNVSCVVRVHNSSSSSSRSSSSVCSHVVNNVCVVVVPPSD

Radius of gyration: 29.95 Å; Cα contacts (8 Å, |Δi|>4): 216; chains: 1; bounding box: 54×53×117 Å

Solvent-accessible surface area (backbone atoms only — not comparable to full-atom values): 17005 Å² total; per-residue (Å²): 141,86,88,80,86,77,97,81,77,81,80,82,81,77,94,71,91,81,80,87,88,84,91,87,86,88,86,87,80,87,87,90,87,85,87,82,88,85,80,89,83,90,80,91,87,86,88,90,91,88,91,85,91,85,89,85,81,88,80,80,78,80,72,76,80,79,76,78,71,76,73,68,73,72,73,73,76,59,58,66,59,49,53,50,50,53,52,50,50,54,53,50,49,65,70,45,50,87,78,63,85,63,60,68,61,62,51,46,42,53,54,27,51,52,52,39,49,51,47,46,75,79,32,50,96,56,26,25,76,65,62,98,49,62,69,59,32,40,52,50,8,50,53,50,38,52,52,50,51,52,50,52,52,50,50,35,52,50,36,31,72,76,68,75,44,61,57,60,61,80,77,44,68,63,62,84,64,96,50,62,66,60,48,44,50,27,59,31,42,40,45,27,50,28,45,33,38,43,48,47,16,43,50,26,57,57,35,46,78,78,35,60,66,69,55,16,32,52,54,42,8,52,52,52,14,54,71,67,76,62,76,40,74,66,44,33,53,49,27,38,49,37,40,54,44,25,69,74,66,61,20,33,54,26,26,31,40,31,46,12,51,47,44,45,45,54,38,47,52,43,39,50,36,42,73,71,63,41,84,82,76

Mean predicted aligned error: 14.17 Å

Nearest PDB structures (foldseek):
  7ajf-assembly1_a  TM=2.198E-01  e=2.805E+00  Bos taurus
  3l39-assembly1_A  TM=1.825E-01  e=6.877E+00  Bacteroides thetaiotaomicron VPI-5482